Protein AF-A0A673HDG3-F1 (afdb_monomer_lite)

Secondary structure (DSSP, 8-state):
-----PPP---------THHHHHHHHHHHHHHHHHHHHHHHHHHHHHHHHHHHHHHHHHS---HHHHSTT--SEEEEEEEPPPPPPPP--B--BTTBS-PPB-PPPPPPPPPEEEEE-SS---GGGS-SEEEPPPPPPPBTTTBPPPPPPPEEEEE-TTEEEEETTEEEEEE-STT-EEEEEPPPPPPPPGGGG--SS-SS----PPPPPPPEEEEEEEE-----------------------------------

Radius of gyration: 42.72 Å; chains: 1; bounding box: 86×118×114 Å

Organism: NCBI:txid307959

pLDDT: mean 74.41, std 24.23, range [26.83, 97.81]

InterPro domains:
  IPR006169 GTP1/OBG domain [PF01018] (72-221)
  IPR006169 GTP1/OBG domain [PS51883] (69-223)
  IPR036726 GTP1/OBG domain superfamily [G3DSA:2.70.210.12] (70-222)
  IPR036726 GTP1/OBG domain superfamily [SSF82051] (71-221)
  IPR045086 OBG-type GTPase [PTHR11702] (62-231)

Structure (mmCIF, N/CA/C/O backbone):
data_AF-A0A673HDG3-F1
#
_entry.id   AF-A0A673HDG3-F1
#
loop_
_atom_site.group_PDB
_atom_site.id
_atom_site.type_symbol
_atom_site.label_atom_id
_atom_site.label_alt_id
_atom_site.label_comp_id
_atom_site.label_asym_id
_atom_site.label_entity_id
_atom_site.label_seq_id
_atom_site.pdbx_PDB_ins_code
_atom_site.Cartn_x
_atom_site.Cartn_y
_atom_site.Cartn_z
_atom_site.occupancy
_atom_site.B_iso_or_equiv
_atom_site.auth_seq_id
_atom_site.auth_comp_id
_atom_site.auth_asym_id
_atom_site.auth_atom_id
_atom_site.pdbx_PDB_model_num
ATOM 1 N N . LEU A 1 1 ? -11.858 -96.023 82.567 1.00 34.84 1 LEU A N 1
ATOM 2 C CA . LEU A 1 1 ? -10.937 -97.164 82.373 1.00 34.84 1 LEU A CA 1
ATOM 3 C C . LEU A 1 1 ? -11.247 -97.825 81.033 1.00 34.84 1 LEU A C 1
ATOM 5 O O . LEU A 1 1 ? -12.366 -98.271 80.857 1.00 34.84 1 LEU A O 1
ATOM 9 N N . HIS A 1 2 ? -10.253 -97.811 80.136 1.00 32.25 2 HIS A N 1
ATOM 10 C CA . HIS A 1 2 ? -10.031 -98.681 78.963 1.00 32.25 2 HIS A CA 1
ATOM 11 C C . HIS A 1 2 ? -11.101 -98.760 77.849 1.00 32.25 2 HIS A C 1
ATOM 13 O O . HIS A 1 2 ? -12.204 -99.241 78.046 1.00 32.25 2 HIS A O 1
ATOM 19 N N . HIS A 1 3 ? -10.824 -98.179 76.668 1.00 30.83 3 HIS A N 1
ATOM 20 C CA . HIS A 1 3 ? -10.127 -98.786 75.504 1.00 30.83 3 HIS A CA 1
ATOM 21 C C . HIS A 1 3 ? -10.958 -99.887 74.825 1.00 30.83 3 HIS A C 1
ATOM 23 O O . HIS A 1 3 ? -11.138 -100.964 75.371 1.00 30.83 3 HIS A O 1
ATOM 29 N N . SER A 1 4 ? -11.440 -99.715 73.593 1.00 36.31 4 SER A N 1
ATOM 30 C CA . SER A 1 4 ? -10.725 -99.983 72.321 1.00 36.31 4 SER A CA 1
ATOM 31 C C . SER A 1 4 ? -11.833 -100.240 71.261 1.00 36.31 4 SER A C 1
ATOM 33 O O . SER A 1 4 ? -12.958 -100.527 71.637 1.00 36.31 4 SER A O 1
ATOM 35 N N . ARG A 1 5 ? -11.697 -100.152 69.935 1.00 35.78 5 ARG A N 1
ATOM 36 C CA . ARG A 1 5 ? -10.581 -100.454 69.041 1.00 35.78 5 ARG A CA 1
ATOM 37 C C . ARG A 1 5 ? -10.953 -99.929 67.645 1.00 35.78 5 ARG A C 1
ATOM 39 O O . ARG A 1 5 ? -12.028 -100.224 67.131 1.00 35.78 5 ARG A O 1
ATOM 46 N N . TRP A 1 6 ? -10.051 -99.176 67.032 1.00 32.53 6 TRP A N 1
ATOM 47 C CA . TRP A 1 6 ? -10.136 -98.738 65.640 1.00 32.53 6 TRP A CA 1
ATOM 48 C C . TRP A 1 6 ? -9.822 -99.905 64.687 1.00 32.53 6 TRP A C 1
ATOM 50 O O . TRP A 1 6 ? -8.880 -100.659 64.935 1.00 32.53 6 TRP A O 1
ATOM 60 N N . ARG A 1 7 ? -10.562 -100.029 63.575 1.00 36.06 7 ARG A N 1
ATOM 61 C CA . ARG A 1 7 ? -10.136 -100.791 62.386 1.00 36.06 7 ARG A CA 1
ATOM 62 C C . ARG A 1 7 ? -9.638 -99.801 61.332 1.00 36.06 7 ARG A C 1
ATOM 64 O O . ARG A 1 7 ? -10.368 -98.897 60.943 1.00 36.06 7 ARG A O 1
ATOM 71 N N . TYR A 1 8 ? -8.400 -99.984 60.883 1.00 36.06 8 TYR A N 1
ATOM 72 C CA . TYR A 1 8 ? -7.818 -99.263 59.751 1.00 36.06 8 TYR A CA 1
ATOM 73 C C . TYR A 1 8 ? -8.244 -99.910 58.424 1.00 36.06 8 TYR A C 1
ATOM 75 O O . TYR A 1 8 ? -8.191 -101.131 58.287 1.00 36.06 8 TYR A O 1
ATOM 83 N N . ALA A 1 9 ? -8.602 -99.084 57.438 1.00 39.69 9 ALA A N 1
ATOM 84 C CA . ALA A 1 9 ? -8.650 -99.429 56.015 1.00 39.69 9 ALA A CA 1
ATOM 85 C C . ALA A 1 9 ? -7.486 -98.716 55.287 1.00 39.69 9 ALA A C 1
ATOM 87 O O . ALA A 1 9 ? -7.100 -97.621 55.707 1.00 39.69 9 ALA A O 1
ATOM 88 N N . PRO A 1 10 ? -6.894 -99.295 54.226 1.00 42.56 10 PRO A N 1
ATOM 89 C CA . PRO A 1 10 ? -5.663 -98.772 53.639 1.00 42.56 10 PRO A CA 1
ATOM 90 C C . PRO A 1 10 ? -5.905 -97.544 52.745 1.00 42.56 10 PRO A C 1
ATOM 92 O O . PRO A 1 10 ? -6.778 -97.540 51.875 1.00 42.56 10 PRO A O 1
ATOM 95 N N . LEU A 1 11 ? -5.065 -96.517 52.914 1.00 38.38 11 LEU A N 1
ATOM 96 C CA . LEU A 1 11 ? -4.950 -95.382 51.998 1.00 38.38 11 LEU A CA 1
ATOM 97 C C . LEU A 1 11 ? -4.353 -95.831 50.652 1.00 38.38 11 LEU A C 1
ATOM 99 O O . LEU A 1 11 ? -3.205 -96.272 50.586 1.00 38.38 11 LEU A O 1
ATOM 103 N N . LYS A 1 12 ? -5.085 -95.619 49.552 1.00 42.31 12 LYS A N 1
ATOM 104 C CA . LYS A 1 12 ? -4.506 -95.601 48.199 1.00 42.31 12 LYS A CA 1
ATOM 105 C C . LYS A 1 12 ? -3.764 -94.278 47.981 1.00 42.31 12 LYS A C 1
ATOM 107 O O . LYS A 1 12 ? -4.373 -93.214 47.894 1.00 42.31 12 LYS A O 1
ATOM 112 N N . LEU A 1 13 ? -2.443 -94.359 47.856 1.00 40.22 13 LEU A N 1
ATOM 113 C CA . LEU A 1 13 ? -1.563 -93.255 47.470 1.00 40.22 13 LEU A CA 1
ATOM 114 C C . LEU A 1 13 ? -1.736 -92.940 45.972 1.00 40.22 13 LEU A C 1
ATOM 116 O O . LEU A 1 13 ? -1.177 -93.612 45.106 1.00 40.22 13 LEU A O 1
ATOM 120 N N . VAL A 1 14 ? -2.509 -91.899 45.651 1.00 45.84 14 VAL A N 1
ATOM 121 C CA . VAL A 1 14 ? -2.588 -91.340 44.292 1.00 45.84 14 VAL A CA 1
ATOM 122 C C . VAL A 1 14 ? -1.365 -90.447 44.061 1.00 45.84 14 VAL A C 1
ATOM 124 O O . VAL A 1 14 ? -1.279 -89.331 44.575 1.00 45.84 14 VAL A O 1
ATOM 127 N N . ARG A 1 15 ? -0.397 -90.937 43.278 1.00 43.12 15 ARG A N 1
ATOM 128 C CA . ARG A 1 15 ? 0.752 -90.150 42.805 1.00 43.12 15 ARG A CA 1
ATOM 129 C C . ARG A 1 15 ? 0.263 -89.047 41.858 1.00 43.12 15 ARG A C 1
ATOM 131 O O . ARG A 1 15 ? -0.082 -89.304 40.709 1.00 43.12 15 ARG A O 1
ATOM 138 N N . ASN A 1 16 ? 0.253 -87.802 42.331 1.00 41.91 16 ASN A N 1
ATOM 139 C CA . ASN A 1 16 ? -0.003 -86.630 41.494 1.00 41.91 16 ASN A CA 1
ATOM 140 C C . ASN A 1 16 ? 1.228 -86.322 40.626 1.00 41.91 16 ASN A C 1
ATOM 142 O O . ASN A 1 16 ? 2.283 -85.950 41.135 1.00 41.91 16 ASN A O 1
ATOM 146 N N . SER A 1 17 ? 1.086 -86.451 39.308 1.00 49.03 17 SER A N 1
ATOM 147 C CA . SER A 1 17 ? 2.152 -86.196 38.337 1.00 49.03 17 SER A CA 1
ATOM 148 C C . SER A 1 17 ? 2.462 -84.688 38.165 1.00 49.03 17 SER A C 1
ATOM 150 O O . SER A 1 17 ? 1.553 -83.844 38.151 1.00 49.03 17 SER A O 1
ATOM 152 N N . PRO A 1 18 ? 3.745 -84.303 37.987 1.00 51.69 18 PRO A N 1
ATOM 153 C CA . PRO A 1 18 ? 4.210 -82.906 38.008 1.00 51.69 18 PRO A CA 1
ATOM 154 C C . PRO A 1 18 ? 3.719 -82.034 36.833 1.00 51.69 18 PRO A C 1
ATOM 156 O O . PRO A 1 18 ? 3.789 -80.801 36.896 1.00 51.69 18 PRO A O 1
ATOM 159 N N . LEU A 1 19 ? 3.153 -82.627 35.773 1.00 50.44 19 LEU A N 1
ATOM 160 C CA . LEU A 1 19 ? 2.574 -81.882 34.644 1.00 50.44 19 LEU A CA 1
ATOM 161 C C . LEU A 1 19 ? 1.307 -81.090 35.023 1.00 50.44 19 LEU A C 1
ATOM 163 O O . LEU A 1 19 ? 1.037 -80.033 34.440 1.00 50.44 19 LEU A O 1
ATOM 167 N N . ASN A 1 20 ? 0.534 -81.556 36.009 1.00 49.50 20 ASN A N 1
ATOM 168 C CA . ASN A 1 20 ? -0.769 -80.967 36.339 1.00 49.50 20 ASN A CA 1
ATOM 169 C C . ASN A 1 20 ? -0.639 -79.664 37.163 1.00 49.50 20 ASN A C 1
ATOM 171 O O . ASN A 1 20 ? -1.445 -78.736 37.037 1.00 49.50 20 ASN A O 1
ATOM 175 N N . GLN A 1 21 ? 0.444 -79.525 37.936 1.00 51.75 21 GLN A N 1
ATOM 176 C CA . GLN A 1 21 ? 0.735 -78.307 38.702 1.00 51.75 21 GLN A CA 1
ATOM 177 C C . GLN A 1 21 ? 1.213 -77.145 37.810 1.00 51.75 21 GLN A C 1
ATOM 179 O O . GLN A 1 21 ? 0.802 -75.998 38.017 1.00 51.75 21 GLN A O 1
ATOM 184 N N . LYS A 1 22 ? 2.005 -77.423 36.759 1.00 48.53 22 LYS A N 1
ATOM 185 C CA . LYS A 1 22 ? 2.444 -76.400 35.786 1.00 48.53 22 LYS A CA 1
ATOM 186 C C . LYS A 1 22 ? 1.272 -75.848 34.962 1.00 48.53 22 LYS A C 1
ATOM 188 O O . LYS A 1 22 ? 1.185 -74.632 34.767 1.00 48.53 22 LYS A O 1
ATOM 193 N N . LYS A 1 23 ? 0.321 -76.700 34.547 1.00 50.44 23 LYS A N 1
ATOM 194 C CA . LYS A 1 23 ? -0.898 -76.273 33.827 1.00 50.44 23 LYS A CA 1
ATOM 195 C C . LYS A 1 23 ? -1.819 -75.407 34.701 1.00 50.44 23 LYS A C 1
ATOM 197 O O . LYS A 1 23 ? -2.293 -74.370 34.229 1.00 50.44 23 LYS A O 1
ATOM 202 N N . LYS A 1 24 ? -2.007 -75.750 35.986 1.00 51.72 24 LYS A N 1
ATOM 203 C CA . LYS A 1 24 ? -2.777 -74.923 36.939 1.00 51.72 24 LYS A CA 1
ATOM 204 C C . LYS A 1 24 ? -2.121 -73.559 37.197 1.00 51.72 24 LYS A C 1
ATOM 206 O O . LYS A 1 24 ? -2.821 -72.548 37.141 1.00 51.72 24 LYS A O 1
ATOM 211 N N . LYS A 1 25 ? -0.793 -73.489 37.380 1.00 50.69 25 LYS A N 1
ATOM 212 C CA . LYS A 1 25 ? -0.067 -72.209 37.540 1.00 50.69 25 LYS A CA 1
ATOM 213 C C . LYS A 1 25 ? -0.144 -71.323 36.283 1.00 50.69 25 LYS A C 1
ATOM 215 O O . LYS A 1 25 ? -0.390 -70.126 36.418 1.00 50.69 25 LYS A O 1
ATOM 220 N N . LYS A 1 26 ? -0.034 -71.889 35.068 1.00 52.22 26 LYS A N 1
ATOM 221 C CA . LYS A 1 26 ? -0.218 -71.143 33.799 1.00 52.22 26 LYS A CA 1
ATOM 222 C C . LYS A 1 26 ? -1.644 -70.600 33.634 1.00 52.22 26 LYS A C 1
ATOM 224 O O . LYS A 1 26 ? -1.800 -69.440 33.259 1.00 52.22 26 LYS A O 1
ATOM 229 N N . LYS A 1 27 ? -2.680 -71.389 33.960 1.00 54.84 27 LYS A N 1
ATOM 230 C CA . LYS A 1 27 ? -4.082 -70.919 33.949 1.00 54.84 27 LYS A CA 1
ATOM 231 C C . LYS A 1 27 ? -4.317 -69.801 34.971 1.00 54.84 27 LYS A C 1
ATOM 233 O O . LYS A 1 27 ? -4.964 -68.816 34.631 1.00 54.84 27 LYS A O 1
ATOM 238 N N . LYS A 1 28 ? -3.749 -69.907 36.181 1.00 52.84 28 LYS A N 1
ATOM 239 C CA . LYS A 1 28 ? -3.859 -68.867 37.221 1.00 52.84 28 LYS A CA 1
ATOM 240 C C . LYS A 1 28 ? -3.165 -67.563 36.797 1.00 52.84 28 LYS A C 1
ATOM 242 O O . LYS A 1 28 ? -3.780 -66.512 36.915 1.00 52.84 28 LYS A O 1
ATOM 247 N N . LYS A 1 29 ? -1.962 -67.631 36.201 1.00 54.84 29 LYS A N 1
ATOM 248 C CA . LYS A 1 29 ? -1.254 -66.461 35.632 1.00 54.84 29 LYS A CA 1
ATOM 249 C C . LYS A 1 29 ? -2.014 -65.807 34.469 1.00 54.84 29 LYS A C 1
ATOM 251 O O . LYS A 1 29 ? -2.146 -64.590 34.463 1.00 54.84 29 LYS A O 1
ATOM 256 N N . LYS A 1 30 ? -2.577 -66.586 33.532 1.00 56.91 30 LYS A N 1
ATOM 257 C CA . LYS A 1 30 ? -3.422 -66.044 32.444 1.00 56.91 30 LYS A CA 1
ATOM 258 C C . LYS A 1 30 ? -4.699 -65.376 32.969 1.00 56.91 30 LYS A C 1
ATOM 260 O O . LYS A 1 30 ? -5.089 -64.330 32.462 1.00 56.91 30 LYS A O 1
ATOM 265 N N . LYS A 1 31 ? -5.337 -65.954 33.994 1.00 58.97 31 LYS A N 1
ATOM 266 C CA . LYS A 1 31 ? -6.554 -65.392 34.602 1.00 58.97 31 LYS A CA 1
ATOM 267 C C . LYS A 1 31 ? -6.260 -64.099 35.376 1.00 58.97 31 LYS A C 1
ATOM 269 O O . LYS A 1 31 ? -7.047 -63.167 35.283 1.00 58.97 31 LYS A O 1
ATOM 274 N N . LEU A 1 32 ? -5.114 -64.021 36.062 1.00 59.59 32 LEU A N 1
ATOM 275 C CA . LEU A 1 32 ? -4.651 -62.806 36.744 1.00 59.59 32 LEU A CA 1
ATOM 276 C C . LEU A 1 32 ? -4.267 -61.696 35.747 1.00 59.59 32 LEU A C 1
ATOM 278 O O . LEU A 1 32 ? -4.628 -60.545 35.957 1.00 59.59 32 LEU A O 1
ATOM 282 N N . GLY A 1 33 ? -3.610 -62.053 34.635 1.00 60.44 33 GLY A N 1
ATOM 283 C CA . GLY A 1 33 ? -3.274 -61.122 33.551 1.00 60.44 33 GLY A CA 1
ATOM 284 C C . GLY A 1 33 ? -4.511 -60.511 32.890 1.00 60.44 33 GLY A C 1
ATOM 285 O O . GLY A 1 33 ? -4.598 -59.295 32.783 1.00 60.44 33 GLY A O 1
ATOM 286 N N . MET A 1 34 ? -5.524 -61.326 32.565 1.00 59.56 34 MET A N 1
ATOM 287 C CA . MET A 1 34 ? -6.804 -60.812 32.051 1.00 59.56 34 MET A CA 1
ATOM 288 C C . MET A 1 34 ? -7.542 -59.920 33.059 1.00 59.56 34 MET A C 1
ATOM 290 O O . MET A 1 34 ? -8.265 -59.017 32.647 1.00 59.56 34 MET A O 1
ATOM 294 N N . LEU A 1 35 ? -7.394 -60.162 34.366 1.00 60.94 35 LEU A N 1
ATOM 295 C CA . LEU A 1 35 ? -8.015 -59.331 35.402 1.00 60.94 35 LEU A CA 1
ATOM 296 C C . LEU A 1 35 ? -7.316 -57.965 35.515 1.00 60.94 35 LEU A C 1
ATOM 298 O O . LEU A 1 35 ? -7.987 -56.939 35.574 1.00 60.94 35 LEU A O 1
ATOM 302 N N . LEU A 1 36 ? -5.980 -57.950 35.468 1.00 60.19 36 LEU A N 1
ATOM 303 C CA . LEU A 1 36 ? -5.161 -56.732 35.461 1.00 60.19 36 LEU A CA 1
ATOM 304 C C . LEU A 1 36 ? -5.383 -55.898 34.194 1.00 60.19 36 LEU A C 1
ATOM 306 O O . LEU A 1 36 ? -5.500 -54.679 34.266 1.00 60.19 36 LEU A O 1
ATOM 310 N N . GLU A 1 37 ? -5.520 -56.546 33.039 1.00 60.56 37 GLU A N 1
ATOM 311 C CA . GLU A 1 37 ? -5.768 -55.869 31.765 1.00 60.56 37 GLU A CA 1
ATOM 312 C C . GLU A 1 37 ? -7.191 -55.285 31.686 1.00 60.56 37 GLU A C 1
ATOM 314 O O . GLU A 1 37 ? -7.387 -54.183 31.168 1.00 60.56 37 GLU A O 1
ATOM 319 N N . LYS A 1 38 ? -8.182 -55.965 32.285 1.00 60.78 38 LYS A N 1
ATOM 320 C CA . LYS A 1 38 ? -9.539 -55.424 32.473 1.00 60.78 38 LYS A CA 1
ATOM 321 C C . LYS A 1 38 ? -9.554 -54.226 33.426 1.00 60.78 38 LYS A C 1
ATOM 323 O O . LYS A 1 38 ? -10.180 -53.223 33.095 1.00 60.78 38 LYS A O 1
ATOM 328 N N . HIS A 1 39 ? -8.828 -54.286 34.546 1.00 59.75 39 HIS A N 1
ATOM 329 C CA . HIS A 1 39 ? -8.699 -53.155 35.475 1.00 59.75 39 HIS A CA 1
ATOM 330 C C . HIS A 1 39 ? -7.980 -51.952 34.840 1.00 59.75 39 HIS A C 1
ATOM 332 O O . HIS A 1 39 ? -8.416 -50.819 35.020 1.00 59.75 39 HIS A O 1
ATOM 338 N N . MET A 1 40 ? -6.945 -52.181 34.024 1.00 59.06 40 MET A N 1
ATOM 339 C CA . MET A 1 40 ? -6.234 -51.128 33.281 1.00 59.06 40 MET A CA 1
ATOM 340 C C . MET A 1 40 ? -7.087 -50.492 32.170 1.00 59.06 40 MET A C 1
ATOM 342 O O . MET A 1 40 ? -6.970 -49.292 31.917 1.00 59.06 40 MET A O 1
ATOM 346 N N . LYS A 1 41 ? -7.965 -51.263 31.507 1.00 59.62 41 LYS A N 1
ATOM 347 C CA . LYS A 1 41 ? -8.948 -50.720 30.549 1.00 59.62 41 LYS A CA 1
ATOM 348 C C . LYS A 1 41 ? -10.038 -49.904 31.247 1.00 59.62 41 LYS A C 1
ATOM 350 O O . LYS A 1 41 ? -10.394 -48.842 30.743 1.00 59.62 41 LYS A O 1
ATOM 355 N N . LEU A 1 42 ? -10.508 -50.351 32.415 1.00 59.31 42 LEU A N 1
ATOM 356 C CA . LEU A 1 42 ? -11.427 -49.577 33.252 1.00 59.31 42 LEU A CA 1
ATOM 357 C C . LEU A 1 42 ? -10.781 -48.248 33.671 1.00 59.31 42 LEU A C 1
ATOM 359 O O . LEU A 1 42 ? -11.355 -47.194 33.436 1.00 59.31 42 LEU A O 1
ATOM 363 N N . LEU A 1 43 ? -9.546 -48.265 34.178 1.00 60.06 43 LEU A N 1
ATOM 364 C CA . LEU A 1 43 ? -8.829 -47.045 34.573 1.00 60.06 43 LEU A CA 1
ATOM 365 C C . LEU A 1 43 ? -8.612 -46.062 33.406 1.00 60.06 43 LEU A C 1
ATOM 367 O O . LEU A 1 43 ? -8.688 -44.855 33.620 1.00 60.06 43 LEU A O 1
ATOM 371 N N . ARG A 1 44 ? -8.429 -46.536 32.163 1.00 55.50 44 ARG A N 1
ATOM 372 C CA . ARG A 1 44 ? -8.373 -45.661 30.971 1.00 55.50 44 ARG A CA 1
ATOM 373 C C . ARG A 1 44 ? -9.723 -45.029 30.610 1.00 55.50 44 ARG A C 1
ATOM 375 O O . ARG A 1 44 ? -9.749 -43.864 30.222 1.00 55.50 44 ARG A O 1
ATOM 382 N N . LEU A 1 45 ? -10.830 -45.754 30.771 1.00 56.44 45 LEU A N 1
ATOM 383 C CA . LEU A 1 45 ? -12.187 -45.227 30.558 1.00 56.44 45 LEU A CA 1
ATOM 384 C C . LEU A 1 45 ? -12.587 -44.209 31.640 1.00 56.44 45 LEU A C 1
ATOM 386 O O . LEU A 1 45 ? -13.113 -43.145 31.319 1.00 56.44 45 LEU A O 1
ATOM 390 N N . TYR A 1 46 ? -12.275 -44.491 32.908 1.00 56.19 46 TYR A N 1
ATOM 391 C CA . TYR A 1 46 ? -12.548 -43.576 34.023 1.00 56.19 46 TYR A CA 1
ATOM 392 C C . TYR A 1 46 ? -11.591 -42.368 34.050 1.00 56.19 46 TYR A C 1
ATOM 394 O O . TYR A 1 46 ? -12.009 -41.270 34.416 1.00 56.19 46 TYR A O 1
ATOM 402 N N . GLY A 1 47 ? -10.344 -42.520 33.586 1.00 52.22 47 GLY A N 1
ATOM 403 C CA . GLY A 1 47 ? -9.397 -41.411 33.419 1.00 52.22 47 GLY A CA 1
ATOM 404 C C . GLY A 1 47 ? -9.797 -40.435 32.306 1.00 52.22 47 GLY A C 1
ATOM 405 O O . GLY A 1 47 ? -9.696 -39.223 32.483 1.00 52.22 47 GLY A O 1
ATOM 406 N N . GLY A 1 48 ? -10.336 -40.937 31.188 1.00 51.12 48 GLY A N 1
ATOM 407 C CA . GLY A 1 48 ? -10.817 -40.095 30.085 1.00 51.12 48 GLY A CA 1
ATOM 408 C C . GLY A 1 48 ? -12.014 -39.212 30.460 1.00 51.12 48 GLY A C 1
ATOM 409 O O . GLY A 1 48 ? -12.087 -38.057 30.039 1.00 51.12 48 GLY A O 1
ATOM 410 N N . LEU A 1 49 ? -12.921 -39.713 31.307 1.00 50.53 49 LEU A N 1
ATOM 411 C CA . LEU A 1 49 ? -14.112 -38.966 31.729 1.00 50.53 49 LEU A CA 1
ATOM 412 C C . LEU A 1 49 ? -13.788 -37.798 32.681 1.00 50.53 49 LEU A C 1
ATOM 414 O O . LEU A 1 49 ? -14.474 -36.774 32.659 1.00 50.53 49 LEU A O 1
ATOM 418 N N . LEU A 1 50 ? -12.730 -37.927 33.491 1.00 49.94 50 LEU A N 1
ATOM 419 C CA . LEU A 1 50 ? -12.259 -36.859 34.382 1.00 49.94 50 LEU A CA 1
ATOM 420 C C . LEU A 1 50 ? -11.506 -35.760 33.618 1.00 49.94 50 LEU A C 1
ATOM 422 O O . LEU A 1 50 ? -11.663 -34.579 33.930 1.00 49.94 50 LEU A O 1
ATOM 426 N N . ILE A 1 51 ? -10.779 -36.115 32.555 1.00 51.25 51 ILE A N 1
ATOM 427 C CA . ILE A 1 51 ? -10.050 -35.145 31.723 1.00 51.25 51 ILE A CA 1
ATOM 428 C C . ILE A 1 51 ? -11.015 -34.357 30.816 1.00 51.25 51 ILE A C 1
ATOM 430 O O . ILE A 1 51 ? -10.870 -33.145 30.654 1.00 51.25 51 ILE A O 1
ATOM 434 N N . GLN A 1 52 ? -12.077 -34.986 30.299 1.00 47.88 52 GLN A N 1
ATOM 435 C CA . GLN A 1 52 ? -13.070 -34.285 29.471 1.00 47.88 52 GLN A CA 1
ATOM 436 C C . GLN A 1 52 ? -13.953 -33.301 30.261 1.00 47.88 52 GLN A C 1
ATOM 438 O O . GLN A 1 52 ? -14.345 -32.263 29.721 1.00 47.88 52 GLN A O 1
ATOM 443 N N . ARG A 1 53 ? -14.240 -33.564 31.546 1.00 43.34 53 ARG A N 1
ATOM 444 C CA . ARG A 1 53 ? -14.963 -32.608 32.410 1.00 43.34 53 ARG A CA 1
ATOM 445 C C . ARG A 1 53 ? -14.105 -31.395 32.782 1.00 43.34 53 ARG A C 1
ATOM 447 O O . ARG A 1 53 ? -14.626 -30.282 32.795 1.00 43.34 53 ARG A O 1
ATOM 454 N N . ALA A 1 54 ? -12.798 -31.573 32.981 1.00 45.94 54 ALA A N 1
ATOM 455 C CA . ALA A 1 54 ? -11.874 -30.462 33.227 1.00 45.94 54 ALA A CA 1
ATOM 456 C C . ALA A 1 54 ? -11.716 -29.535 32.002 1.00 45.94 54 ALA A C 1
ATOM 458 O O . ALA A 1 54 ? -11.641 -28.315 32.158 1.00 45.94 54 ALA A O 1
ATOM 459 N N . HIS A 1 55 ? -11.761 -30.083 30.780 1.00 44.75 55 HIS A N 1
ATOM 460 C CA . HIS A 1 55 ? -11.712 -29.287 29.545 1.00 44.75 55 HIS A CA 1
ATOM 461 C C . HIS A 1 55 ? -13.041 -28.582 29.209 1.00 44.75 55 HIS A C 1
ATOM 463 O O . HIS A 1 55 ? -13.027 -27.464 28.695 1.00 44.75 55 HIS A O 1
ATOM 469 N N . LYS A 1 56 ? -14.204 -29.165 29.543 1.00 40.56 56 LYS A N 1
ATOM 470 C CA . LYS A 1 56 ? -15.505 -28.500 29.311 1.00 40.56 56 LYS A CA 1
ATOM 471 C C . LYS A 1 56 ? -15.764 -27.325 30.262 1.00 40.56 56 LYS A C 1
ATOM 473 O O . LYS A 1 56 ? -16.361 -26.337 29.844 1.00 40.56 56 LYS A O 1
ATOM 478 N N . HIS A 1 57 ? -15.264 -27.376 31.499 1.00 41.03 57 HIS A N 1
ATOM 479 C CA . HIS A 1 57 ? -15.400 -26.259 32.446 1.00 41.03 57 HIS A CA 1
ATOM 480 C C . HIS A 1 57 ? -14.353 -25.147 32.270 1.00 41.03 57 HIS A C 1
ATOM 482 O O . HIS A 1 57 ? -14.585 -24.029 32.725 1.00 41.03 57 HIS A O 1
ATOM 488 N N . THR A 1 58 ? -13.233 -25.408 31.590 1.00 41.34 58 THR A N 1
ATOM 489 C CA . THR A 1 58 ? -12.245 -24.370 31.243 1.00 41.34 58 THR A CA 1
ATOM 490 C C . THR A 1 58 ? -12.570 -23.662 29.924 1.00 41.34 58 THR A C 1
ATOM 492 O O . THR A 1 58 ? -12.312 -22.466 29.815 1.00 41.34 58 THR A O 1
ATOM 495 N N . ALA A 1 59 ? -13.226 -24.329 28.966 1.00 44.88 59 ALA A N 1
ATOM 496 C CA . ALA A 1 59 ? -13.658 -23.701 27.712 1.00 44.88 59 ALA A CA 1
ATOM 497 C C . ALA A 1 59 ? -14.893 -22.786 27.865 1.00 44.88 59 ALA A C 1
ATOM 499 O O . ALA A 1 59 ? -14.983 -21.762 27.193 1.00 44.88 59 ALA A O 1
ATOM 500 N N . ALA A 1 60 ? -15.821 -23.105 28.775 1.00 45.25 60 ALA A N 1
ATOM 501 C CA . ALA A 1 60 ? -17.048 -22.321 28.980 1.00 45.25 60 ALA A CA 1
ATOM 502 C C . ALA A 1 60 ? -16.914 -21.195 30.026 1.00 45.25 60 ALA A C 1
ATOM 504 O O . ALA A 1 60 ? -17.864 -20.457 30.269 1.00 45.25 60 ALA A O 1
ATOM 505 N N . ARG A 1 61 ? -15.737 -21.038 30.647 1.00 38.91 61 ARG A N 1
ATOM 506 C CA . ARG A 1 61 ? -15.451 -19.971 31.617 1.00 38.91 61 ARG A CA 1
ATOM 507 C C . ARG A 1 61 ? -14.431 -18.979 31.061 1.00 38.91 61 ARG A C 1
ATOM 509 O O . ARG A 1 61 ? -13.517 -18.551 31.763 1.00 38.91 61 ARG A O 1
ATOM 516 N N . LEU A 1 62 ? -14.613 -18.557 29.808 1.00 49.12 62 LEU A N 1
ATOM 517 C CA . LEU A 1 62 ? -14.195 -17.215 29.401 1.00 49.12 62 LEU A CA 1
ATOM 518 C C . LEU A 1 62 ? -15.065 -16.238 30.200 1.00 49.12 62 LEU A C 1
ATOM 520 O O . LEU A 1 62 ? -16.138 -15.836 29.774 1.00 49.12 62 LEU A O 1
ATOM 524 N N . SER A 1 63 ? -14.639 -15.982 31.439 1.00 50.50 63 SER A N 1
ATOM 525 C CA . SER A 1 63 ? -15.380 -15.212 32.432 1.00 50.50 63 SER A CA 1
ATOM 526 C C . SER A 1 63 ? -15.779 -13.861 31.854 1.00 50.50 63 SER A C 1
ATOM 528 O O . SER A 1 63 ? -14.936 -13.217 31.234 1.00 50.50 63 SER A O 1
ATOM 530 N N . GLU A 1 64 ? -16.978 -13.376 32.153 1.00 55.34 64 GLU A N 1
ATOM 531 C CA . GLU A 1 64 ? -17.430 -12.013 31.830 1.00 55.34 64 GLU A CA 1
ATOM 532 C C . GLU A 1 64 ? -16.399 -10.935 32.230 1.00 55.34 64 GLU A C 1
ATOM 534 O O . GLU A 1 64 ? -16.249 -9.926 31.551 1.00 55.34 64 GLU A O 1
ATOM 539 N N . LYS A 1 65 ? -15.547 -11.197 33.234 1.00 47.12 65 LYS A N 1
ATOM 540 C CA . LYS A 1 65 ? -14.397 -10.348 33.613 1.00 47.12 65 LYS A CA 1
ATOM 541 C C . LYS A 1 65 ? -13.306 -10.193 32.536 1.00 47.12 65 LYS A C 1
ATOM 543 O O . LYS A 1 65 ? -12.515 -9.259 32.613 1.00 47.12 65 LYS A O 1
ATOM 548 N N . LYS A 1 66 ? -13.239 -11.089 31.548 1.00 44.62 66 LYS A N 1
ATOM 549 C CA . LYS A 1 66 ? -12.356 -10.995 30.373 1.00 44.62 66 LYS A CA 1
ATOM 550 C C . LYS A 1 66 ? -12.990 -10.144 29.266 1.00 44.62 66 LYS A C 1
ATOM 552 O O . LYS A 1 66 ? -12.250 -9.530 28.515 1.00 44.62 66 LYS A O 1
ATOM 557 N N . LEU A 1 67 ? -14.325 -10.062 29.215 1.00 51.09 67 LEU A N 1
ATOM 558 C CA . LEU A 1 67 ? -15.067 -9.171 28.312 1.00 51.09 67 LEU A CA 1
ATOM 559 C C . LEU A 1 67 ? -15.080 -7.715 28.807 1.00 51.09 67 LEU A C 1
ATOM 561 O O . LEU A 1 67 ? -15.075 -6.801 27.996 1.00 51.09 67 LEU A O 1
ATOM 565 N N . VAL A 1 68 ? -15.018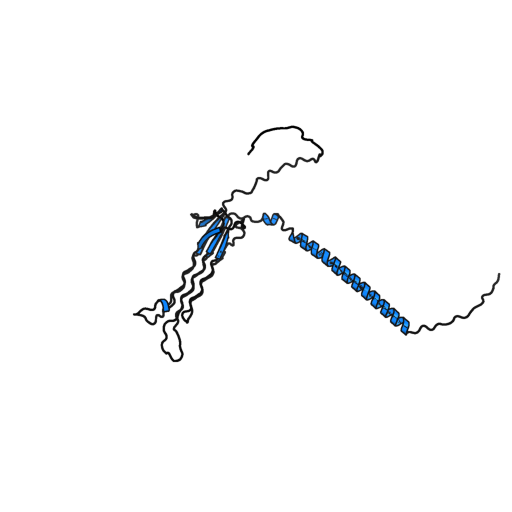 -7.492 30.125 1.00 49.69 68 VAL A N 1
ATOM 566 C CA . VAL A 1 68 ? -14.908 -6.143 30.724 1.00 49.69 68 VAL A CA 1
ATOM 567 C C . VAL A 1 68 ? -13.487 -5.566 30.600 1.00 49.69 68 VAL A C 1
ATOM 569 O O . VAL A 1 68 ? -13.277 -4.360 30.721 1.00 49.69 68 VAL A O 1
ATOM 572 N N . ARG A 1 69 ? -12.476 -6.400 30.323 1.00 49.31 69 ARG A N 1
ATOM 573 C CA . ARG A 1 69 ? -11.101 -5.932 30.121 1.00 49.31 69 ARG A CA 1
ATOM 574 C C . ARG A 1 69 ? -10.896 -5.489 28.676 1.00 49.31 69 ARG A C 1
ATOM 576 O O . ARG A 1 69 ? -10.614 -6.294 27.796 1.00 49.31 69 ARG A O 1
ATOM 583 N N . CYS A 1 70 ? -10.962 -4.170 28.528 1.00 56.41 70 CYS A N 1
ATOM 584 C CA . CYS A 1 70 ? -10.527 -3.366 27.392 1.00 56.41 70 CYS A CA 1
ATOM 585 C C . CYS A 1 70 ? -11.545 -3.255 26.257 1.00 56.41 70 CYS A C 1
ATOM 587 O O . CYS A 1 70 ? -11.241 -3.521 25.095 1.00 56.41 70 CYS A O 1
ATOM 589 N N . PHE A 1 71 ? -12.737 -2.764 26.589 1.00 67.88 71 PHE A N 1
ATOM 590 C CA . PHE A 1 71 ? -13.412 -1.851 25.674 1.00 67.88 71 PHE A CA 1
ATOM 591 C C . PHE A 1 71 ? -12.552 -0.582 25.575 1.00 67.88 71 PHE A C 1
ATOM 593 O O . PHE A 1 71 ? -12.148 -0.025 26.595 1.00 67.88 71 PHE A O 1
ATOM 600 N N . VAL A 1 72 ? -12.158 -0.215 24.358 1.00 78.56 72 VAL A N 1
ATOM 601 C CA . VAL A 1 72 ? -11.273 0.921 24.088 1.00 78.56 72 VAL A CA 1
ATOM 602 C C . VAL A 1 72 ? -11.962 1.768 23.037 1.00 78.56 72 VAL A C 1
ATOM 604 O O . VAL A 1 72 ? -12.173 1.291 21.922 1.00 78.56 72 VAL A O 1
ATOM 607 N N . ASP A 1 73 ? -12.284 3.001 23.416 1.00 83.25 73 ASP A N 1
ATOM 608 C CA . ASP A 1 73 ? -12.994 3.960 22.564 1.00 83.25 73 ASP A CA 1
ATOM 609 C C . ASP A 1 73 ? -12.062 4.871 21.783 1.00 83.25 73 ASP A C 1
ATOM 611 O O . ASP A 1 73 ? -12.443 5.388 20.741 1.00 83.25 73 ASP A O 1
ATOM 615 N N . HIS A 1 74 ? -10.827 5.043 22.256 1.00 88.44 74 HIS A N 1
ATOM 616 C CA . HIS A 1 74 ? -9.814 5.850 21.590 1.00 88.44 74 HIS A CA 1
ATOM 617 C C . HIS A 1 74 ? -8.538 5.036 21.373 1.00 88.44 74 HIS A C 1
ATOM 619 O O . HIS A 1 74 ? -7.975 4.453 22.307 1.00 88.44 74 HIS A O 1
ATOM 625 N N . ARG A 1 75 ? -8.030 5.035 20.139 1.00 91.75 75 ARG A N 1
ATOM 626 C CA . ARG A 1 75 ? -6.798 4.335 19.769 1.00 91.75 75 ARG A CA 1
ATOM 627 C C . ARG A 1 75 ? -5.977 5.171 18.799 1.00 91.75 75 ARG A C 1
ATOM 629 O O . ARG A 1 75 ? -6.439 5.521 17.721 1.00 91.75 75 ARG A O 1
ATOM 636 N N . ARG A 1 76 ? -4.718 5.429 19.149 1.00 94.00 76 ARG A N 1
ATOM 637 C CA . ARG A 1 76 ? -3.742 6.020 18.228 1.00 94.00 76 ARG A CA 1
ATOM 638 C C . ARG A 1 76 ? -3.066 4.913 17.425 1.00 94.00 76 ARG A C 1
ATOM 640 O O . ARG A 1 76 ? -2.543 3.962 18.009 1.00 94.00 76 ARG A O 1
ATOM 647 N N . VAL A 1 77 ? -3.070 5.054 16.107 1.00 95.44 77 VAL A N 1
ATOM 648 C CA . VAL A 1 77 ? -2.579 4.063 15.153 1.00 95.44 77 VAL A CA 1
ATOM 649 C C . VAL A 1 77 ? -1.567 4.725 14.226 1.00 95.44 77 VAL A C 1
ATOM 651 O O . VAL A 1 77 ? -1.843 5.750 13.609 1.00 95.44 77 VAL A O 1
ATOM 654 N N . LYS A 1 78 ? -0.376 4.137 14.132 1.00 96.38 78 LYS A N 1
ATOM 655 C CA . LYS A 1 78 ? 0.628 4.508 13.136 1.00 96.38 78 LYS A CA 1
ATOM 656 C C . LYS A 1 78 ? 0.416 3.645 11.900 1.00 96.38 78 LYS A C 1
ATOM 658 O O . LYS A 1 78 ? 0.469 2.418 11.997 1.00 96.38 78 LYS A O 1
ATOM 663 N N . VAL A 1 79 ? 0.173 4.278 10.765 1.00 96.56 79 VAL A N 1
ATOM 664 C CA . VAL A 1 79 ? -0.005 3.603 9.481 1.00 96.56 79 VAL A CA 1
ATOM 665 C C . VAL A 1 79 ? 1.157 3.971 8.570 1.00 96.56 79 VAL A C 1
ATOM 667 O O . VAL A 1 79 ? 1.502 5.142 8.441 1.00 96.56 79 VAL A O 1
ATOM 670 N N . ALA A 1 80 ? 1.780 2.966 7.967 1.00 97.00 80 ALA A N 1
ATOM 671 C CA . ALA A 1 80 ? 2.811 3.139 6.953 1.00 97.00 80 ALA A CA 1
ATOM 672 C C . ALA A 1 80 ? 2.410 2.311 5.736 1.00 97.00 80 ALA A C 1
ATOM 674 O O . ALA A 1 80 ? 2.406 1.081 5.813 1.00 97.00 80 ALA A O 1
ATOM 675 N N . ALA A 1 81 ? 1.991 2.964 4.654 1.00 97.25 81 ALA A N 1
ATOM 676 C CA . ALA A 1 81 ? 1.614 2.268 3.430 1.00 97.25 81 ALA A CA 1
ATOM 677 C C . ALA A 1 81 ? 2.831 1.604 2.771 1.00 97.25 81 ALA A C 1
ATOM 679 O O . ALA A 1 81 ? 3.978 1.931 3.078 1.00 97.25 81 ALA A O 1
ATOM 680 N N . GLY A 1 82 ? 2.575 0.651 1.876 1.00 97.31 82 GLY A N 1
ATOM 681 C CA . GLY A 1 82 ? 3.647 -0.020 1.149 1.00 97.31 82 GLY A CA 1
ATOM 682 C C . GLY A 1 82 ? 4.405 0.946 0.245 1.00 97.31 82 GLY A C 1
ATOM 683 O O . GLY A 1 82 ? 3.804 1.826 -0.374 1.00 97.31 82 GLY A O 1
ATOM 684 N N . SER A 1 83 ? 5.714 0.761 0.138 1.00 97.56 83 SER A N 1
ATOM 685 C CA . SER A 1 83 ? 6.535 1.457 -0.853 1.00 97.56 83 SER A CA 1
ATOM 686 C C . SER A 1 83 ? 6.323 0.846 -2.237 1.00 97.56 83 SER A C 1
ATOM 688 O O . SER A 1 83 ? 6.022 -0.343 -2.362 1.00 97.56 83 SER A O 1
ATOM 690 N N . GLY A 1 84 ? 6.456 1.657 -3.282 1.00 97.62 84 GLY A N 1
ATOM 691 C CA . GLY A 1 84 ? 6.492 1.163 -4.652 1.00 97.62 84 GLY A CA 1
ATOM 692 C C . GLY A 1 84 ? 7.765 0.358 -4.902 1.00 97.62 84 GLY A C 1
ATOM 693 O O . GLY A 1 84 ? 8.808 0.633 -4.313 1.00 97.62 84 GLY A O 1
ATOM 694 N N . GLY A 1 85 ? 7.681 -0.641 -5.774 1.00 97.56 85 GLY A N 1
ATOM 695 C CA . GLY A 1 85 ? 8.849 -1.401 -6.204 1.00 97.56 85 GLY A CA 1
ATOM 696 C C . GLY A 1 85 ? 9.743 -0.575 -7.124 1.00 97.56 85 GLY A C 1
ATOM 697 O O . GLY A 1 85 ? 9.263 0.290 -7.859 1.00 97.56 85 GLY A O 1
ATOM 698 N N . ASP A 1 86 ? 11.039 -0.864 -7.125 1.00 97.56 86 ASP A N 1
ATOM 699 C CA . ASP A 1 86 ? 12.000 -0.172 -7.985 1.00 97.56 86 ASP A CA 1
ATOM 700 C C . ASP A 1 86 ? 11.869 -0.590 -9.454 1.00 97.56 86 ASP A C 1
ATOM 702 O O . ASP A 1 86 ? 11.559 -1.742 -9.774 1.00 97.56 86 ASP A O 1
ATOM 706 N N . GLY A 1 87 ? 12.131 0.347 -10.367 1.00 96.88 87 GLY A N 1
ATOM 707 C CA . GLY A 1 87 ? 12.306 0.031 -11.780 1.00 96.88 87 GLY A CA 1
ATOM 708 C C . GLY A 1 87 ? 13.636 -0.681 -12.025 1.00 96.88 87 GLY A C 1
ATOM 709 O O . GLY A 1 87 ? 14.665 -0.301 -11.469 1.00 96.88 87 GLY A O 1
ATOM 710 N N . ALA A 1 88 ? 13.641 -1.695 -12.890 1.00 96.81 88 ALA A N 1
ATOM 711 C CA . ALA A 1 88 ? 14.875 -2.364 -13.285 1.00 96.81 88 ALA A CA 1
ATOM 712 C C . ALA A 1 88 ? 15.559 -1.640 -14.450 1.00 96.81 88 ALA A C 1
ATOM 714 O O . ALA A 1 88 ? 14.907 -1.181 -15.392 1.00 96.81 88 ALA A O 1
ATOM 715 N N . SER A 1 89 ? 16.890 -1.600 -14.416 1.00 95.81 89 SER A N 1
ATOM 716 C CA . SER A 1 89 ? 17.719 -1.254 -15.570 1.00 95.81 89 SER A CA 1
ATOM 717 C C . SER A 1 89 ? 18.420 -2.517 -16.054 1.00 95.81 89 SER A C 1
ATOM 719 O O . SER A 1 89 ? 19.339 -3.016 -15.405 1.00 95.81 89 SER A O 1
ATOM 721 N N . SER A 1 90 ? 17.940 -3.084 -17.158 1.00 94.31 90 SER A N 1
ATOM 722 C CA . SER A 1 90 ? 18.533 -4.274 -17.766 1.00 94.31 90 SER A CA 1
ATOM 723 C C . SER A 1 90 ? 18.469 -4.206 -19.287 1.00 94.31 90 SER A C 1
ATOM 725 O O . SER A 1 90 ? 17.698 -3.428 -19.856 1.00 94.31 90 SER A O 1
ATOM 727 N N . PHE A 1 91 ? 19.303 -4.999 -19.949 1.00 94.38 91 PHE A N 1
ATOM 728 C CA . PHE A 1 91 ? 19.308 -5.131 -21.401 1.00 94.38 91 PHE A CA 1
ATOM 729 C C . PHE A 1 91 ? 19.063 -6.577 -21.787 1.00 94.38 91 PHE A C 1
ATOM 731 O O . PHE A 1 91 ? 19.569 -7.502 -21.146 1.00 94.38 91 PHE A O 1
ATOM 738 N N . HIS A 1 92 ? 18.312 -6.754 -22.871 1.00 93.25 92 HIS A N 1
ATOM 739 C CA . HIS A 1 92 ? 18.029 -8.075 -23.406 1.00 93.25 92 HIS A CA 1
ATOM 740 C C . HIS A 1 92 ? 19.324 -8.720 -23.895 1.00 93.25 92 HIS A C 1
ATOM 742 O O . HIS A 1 92 ? 20.078 -8.099 -24.640 1.00 93.25 92 HIS A O 1
ATOM 748 N N . SER A 1 93 ? 19.576 -9.967 -23.516 1.00 90.75 93 SER A N 1
ATOM 749 C CA . SER A 1 93 ? 20.756 -10.705 -23.965 1.00 90.75 93 SER A CA 1
ATOM 750 C C . SER A 1 93 ? 20.320 -11.946 -24.735 1.00 90.75 93 SER A C 1
ATOM 752 O O . SER A 1 93 ? 19.615 -12.802 -24.203 1.00 90.75 93 SER A O 1
ATOM 754 N N . GLU A 1 94 ? 20.730 -12.028 -26.001 1.00 92.25 94 GLU A N 1
ATOM 755 C CA . GLU A 1 94 ? 20.493 -13.172 -26.883 1.00 92.25 94 GLU A CA 1
ATOM 756 C C . GLU A 1 94 ? 21.838 -13.717 -27.375 1.00 92.25 94 GLU A C 1
ATOM 758 O O . GLU A 1 94 ? 22.716 -12.936 -27.756 1.00 92.25 94 GLU A O 1
ATOM 763 N N . PRO A 1 95 ? 22.021 -15.048 -27.428 1.00 91.19 95 PRO A N 1
ATOM 764 C CA . PRO A 1 95 ? 23.208 -15.629 -28.038 1.00 91.19 95 PRO A CA 1
ATOM 765 C C . PRO A 1 95 ? 23.380 -15.130 -29.480 1.00 91.19 95 PRO A C 1
ATOM 767 O O . PRO A 1 95 ? 22.442 -15.197 -30.272 1.00 91.19 95 PRO A O 1
ATOM 770 N N . ARG A 1 96 ? 24.596 -14.682 -29.829 1.00 86.56 96 ARG A N 1
ATOM 771 C CA . ARG A 1 96 ? 24.966 -14.111 -31.147 1.00 86.56 96 ARG A CA 1
ATOM 772 C C . ARG A 1 96 ? 24.362 -12.736 -31.469 1.00 86.56 96 ARG A C 1
ATOM 774 O O . ARG A 1 96 ? 24.397 -12.320 -32.623 1.00 86.56 96 ARG A O 1
ATOM 781 N N . LYS A 1 97 ? 23.856 -12.014 -30.468 1.00 88.12 97 LYS A N 1
ATOM 782 C CA . LYS A 1 97 ? 23.446 -10.613 -30.595 1.00 88.12 97 LYS A CA 1
ATOM 783 C C . LYS A 1 97 ? 24.233 -9.758 -29.612 1.00 88.12 97 LYS A C 1
ATOM 785 O O . LYS A 1 97 ? 24.036 -9.856 -28.407 1.00 88.12 97 LYS A O 1
ATOM 790 N N . GLU A 1 98 ? 25.123 -8.927 -30.144 1.00 82.50 98 GLU A N 1
ATOM 791 C CA . GLU A 1 98 ? 26.030 -8.101 -29.337 1.00 82.50 98 GLU A CA 1
ATOM 792 C C . GLU A 1 98 ? 25.293 -6.978 -28.591 1.00 82.50 98 GLU A C 1
ATOM 794 O O . GLU A 1 98 ? 25.616 -6.691 -27.442 1.00 82.50 98 GLU A O 1
ATOM 799 N N . TRP A 1 99 ? 24.257 -6.392 -29.206 1.00 85.00 99 TRP A N 1
ATOM 800 C CA . TRP A 1 99 ? 23.501 -5.269 -28.642 1.00 85.00 99 TRP A CA 1
ATOM 801 C C . TRP A 1 99 ? 22.004 -5.578 -28.599 1.00 85.00 99 TRP A C 1
ATOM 803 O O . TRP A 1 99 ? 21.311 -5.599 -29.621 1.00 85.00 99 TRP A O 1
ATOM 813 N N . GLY A 1 100 ? 21.489 -5.830 -27.397 1.00 89.31 100 GLY A N 1
ATOM 814 C CA . GLY A 1 100 ? 20.056 -5.939 -27.149 1.00 89.31 100 GLY A CA 1
ATOM 815 C C . GLY A 1 100 ? 19.439 -4.620 -26.694 1.00 89.31 100 GLY A C 1
ATOM 816 O O . GLY A 1 100 ? 20.104 -3.754 -26.131 1.00 89.31 100 GLY A O 1
ATOM 817 N N . GLY A 1 101 ? 18.139 -4.463 -26.944 1.00 93.50 101 GLY A N 1
ATOM 818 C CA . GLY A 1 101 ? 17.390 -3.305 -26.456 1.00 93.50 101 GLY A CA 1
ATOM 819 C C . GLY A 1 101 ? 17.173 -3.344 -24.932 1.00 93.50 101 GLY A C 1
ATOM 820 O O . GLY A 1 101 ? 17.260 -4.418 -24.333 1.00 93.50 101 GLY A O 1
ATOM 821 N N . PRO A 1 102 ? 16.834 -2.203 -24.309 1.00 95.31 102 PRO A N 1
ATOM 822 C CA . PRO A 1 102 ? 16.627 -2.096 -22.858 1.00 95.31 102 PRO A CA 1
ATOM 823 C C . PRO A 1 102 ? 15.415 -2.914 -22.415 1.00 95.31 102 PRO A C 1
ATOM 825 O O . PRO A 1 102 ? 14.325 -2.603 -22.850 1.00 95.31 102 PRO A O 1
ATOM 828 N N . ASP A 1 103 ? 15.534 -3.935 -21.577 1.00 95.56 103 ASP A N 1
ATOM 829 C CA . ASP A 1 103 ? 14.433 -4.844 -21.214 1.00 95.56 103 ASP A CA 1
ATOM 830 C C . ASP A 1 103 ? 14.028 -4.786 -19.734 1.00 95.56 103 ASP A C 1
ATOM 832 O O . ASP A 1 103 ? 13.396 -5.711 -19.227 1.00 95.56 103 ASP A O 1
ATOM 836 N N . GLY A 1 104 ? 14.374 -3.712 -19.030 1.00 96.38 104 GLY A N 1
ATOM 837 C CA . GLY A 1 104 ? 14.016 -3.533 -17.631 1.00 96.38 104 GLY A CA 1
ATOM 838 C C . GLY A 1 104 ? 12.536 -3.209 -17.449 1.00 96.38 104 GLY A C 1
ATOM 839 O O . GLY A 1 104 ? 12.010 -2.246 -18.017 1.00 96.38 104 GLY A O 1
ATOM 840 N N . GLY A 1 105 ? 11.854 -4.020 -16.641 1.00 96.62 105 GLY A N 1
ATOM 841 C CA . GLY A 1 105 ? 10.472 -3.787 -16.238 1.00 96.62 105 GLY A CA 1
ATOM 842 C C . GLY A 1 105 ? 10.315 -2.667 -15.201 1.00 96.62 105 GLY A C 1
ATOM 843 O O . GLY A 1 105 ? 11.226 -2.350 -14.438 1.00 96.62 105 GLY A O 1
ATOM 844 N N . ASN A 1 106 ? 9.119 -2.085 -15.159 1.00 97.75 106 ASN A N 1
ATOM 845 C CA . ASN A 1 106 ? 8.652 -1.198 -14.088 1.00 97.75 106 ASN A CA 1
ATOM 846 C C . ASN A 1 106 ? 8.399 -1.971 -12.786 1.00 97.75 106 ASN A C 1
ATOM 848 O O . ASN A 1 106 ? 8.002 -3.138 -12.830 1.00 97.75 106 ASN A O 1
ATOM 852 N N . GLY A 1 107 ? 8.562 -1.300 -11.649 1.00 97.69 107 GLY A N 1
ATOM 853 C CA . GLY A 1 107 ? 8.155 -1.817 -10.348 1.00 97.69 107 GLY A CA 1
ATOM 854 C C . GLY A 1 107 ? 6.643 -1.738 -10.129 1.00 97.69 107 GLY A C 1
ATOM 855 O O . GLY A 1 107 ? 5.941 -0.946 -10.764 1.00 97.69 107 GLY A O 1
ATOM 856 N N . GLY A 1 108 ? 6.140 -2.590 -9.240 1.00 97.69 108 GLY A N 1
ATOM 857 C CA . GLY A 1 108 ? 4.737 -2.633 -8.842 1.00 97.69 108 GLY A CA 1
ATOM 858 C C . GLY A 1 108 ? 4.372 -1.523 -7.856 1.00 97.69 108 GLY A C 1
ATOM 859 O O . GLY A 1 108 ? 5.228 -0.981 -7.158 1.00 97.69 108 GLY A O 1
ATOM 860 N N . ALA A 1 109 ? 3.087 -1.191 -7.775 1.00 97.69 109 ALA A N 1
ATOM 861 C CA . ALA A 1 109 ? 2.579 -0.244 -6.786 1.00 97.69 109 ALA A CA 1
ATOM 862 C C . ALA A 1 109 ? 2.599 -0.839 -5.368 1.00 97.69 109 ALA A C 1
ATOM 864 O O . ALA A 1 109 ? 2.335 -2.034 -5.180 1.00 97.69 109 ALA A O 1
ATOM 865 N N . GLY A 1 110 ? 2.881 0.013 -4.382 1.00 97.50 110 GLY A N 1
ATOM 866 C CA . GLY A 1 110 ? 2.782 -0.316 -2.965 1.00 97.50 110 GLY A CA 1
ATOM 867 C C . GLY A 1 110 ? 1.333 -0.483 -2.507 1.00 97.50 110 GLY A C 1
ATOM 868 O O . GLY A 1 110 ? 0.399 0.030 -3.119 1.00 97.50 110 GLY A O 1
ATOM 869 N N . GLY A 1 111 ? 1.132 -1.241 -1.431 1.00 97.62 111 GLY A N 1
ATOM 870 C CA . GLY A 1 111 ? -0.196 -1.583 -0.937 1.00 97.62 111 GLY A CA 1
ATOM 871 C C . GLY A 1 111 ? -0.785 -0.473 -0.075 1.00 97.62 111 GLY A C 1
ATOM 872 O O . GLY A 1 111 ? -0.179 -0.074 0.924 1.00 97.62 111 GLY A O 1
ATOM 873 N N . ASP A 1 112 ? -1.995 -0.042 -0.422 1.00 97.81 112 ASP A N 1
ATOM 874 C CA . ASP A 1 112 ? -2.759 0.940 0.348 1.00 97.81 112 ASP A CA 1
ATOM 875 C C . ASP A 1 112 ? -3.184 0.398 1.718 1.00 97.81 112 ASP A C 1
ATOM 877 O O . ASP A 1 112 ? -3.399 -0.807 1.901 1.00 97.81 112 ASP A O 1
ATOM 881 N N . ILE A 1 113 ? -3.378 1.303 2.678 1.00 97.19 113 ILE A N 1
ATOM 882 C CA . ILE A 1 113 ? -4.007 0.990 3.964 1.00 97.19 113 ILE A CA 1
ATOM 883 C C . ILE A 1 113 ? -5.423 1.551 3.967 1.00 97.19 113 ILE A C 1
ATOM 885 O O . ILE A 1 113 ? -5.636 2.765 3.926 1.00 97.19 113 ILE A O 1
ATOM 889 N N . ILE A 1 114 ? -6.392 0.646 4.058 1.00 97.00 114 ILE A N 1
ATOM 890 C CA . ILE A 1 114 ? -7.813 0.954 3.944 1.00 97.00 114 ILE A CA 1
ATOM 891 C C . ILE A 1 114 ? -8.506 0.566 5.244 1.00 97.00 114 ILE A C 1
ATOM 893 O O . ILE A 1 114 ? -8.463 -0.586 5.673 1.00 97.00 114 ILE A O 1
ATOM 897 N N . ILE A 1 115 ? -9.191 1.516 5.867 1.00 96.12 115 ILE A N 1
ATOM 898 C CA . ILE A 1 115 ? -10.118 1.226 6.953 1.00 96.12 115 ILE A CA 1
ATOM 899 C C . ILE A 1 115 ? -11.428 0.728 6.349 1.00 96.12 115 ILE A C 1
ATOM 901 O O . ILE A 1 115 ? -11.986 1.354 5.449 1.00 96.12 115 ILE A O 1
ATOM 905 N N . LYS A 1 116 ? -11.921 -0.397 6.863 1.00 96.00 116 LYS A N 1
ATOM 906 C CA . LYS A 1 116 ? -13.204 -0.990 6.502 1.00 96.00 116 LYS A CA 1
ATOM 907 C C . LYS A 1 116 ? -14.101 -1.052 7.725 1.00 96.00 116 LYS A C 1
ATOM 909 O O . LYS A 1 116 ? -13.721 -1.615 8.750 1.00 96.00 116 LYS A O 1
ATOM 914 N N . VAL A 1 117 ? -15.313 -0.532 7.594 1.00 95.06 117 VAL A N 1
ATOM 915 C CA . VAL A 1 117 ? -16.312 -0.621 8.658 1.00 95.06 117 VAL A CA 1
ATOM 916 C C . VAL A 1 117 ? -16.941 -2.005 8.682 1.00 95.06 117 VAL A C 1
ATOM 918 O O . VAL A 1 117 ? -17.527 -2.452 7.693 1.00 95.06 117 VAL A O 1
ATOM 921 N N . ASP A 1 118 ? -16.881 -2.658 9.836 1.00 93.19 118 ASP A N 1
ATOM 922 C CA . ASP A 1 118 ? -17.489 -3.956 10.087 1.00 93.19 118 ASP A CA 1
ATOM 923 C C . ASP A 1 118 ? -18.433 -3.883 11.298 1.00 93.19 118 ASP A C 1
ATOM 925 O O . ASP A 1 118 ? -18.091 -3.339 12.344 1.00 93.19 118 ASP A O 1
ATOM 929 N N . GLN A 1 119 ? -19.638 -4.437 11.155 1.00 88.56 119 GLN A N 1
ATOM 930 C CA . GLN A 1 119 ? -20.631 -4.528 12.232 1.00 88.56 119 GLN A CA 1
ATOM 931 C C . GLN A 1 119 ? -20.267 -5.598 13.268 1.00 88.56 119 GLN A C 1
ATOM 933 O O . GLN A 1 119 ? -20.745 -5.550 14.402 1.00 88.56 119 GLN A O 1
ATOM 938 N N . GLN A 1 120 ? -19.440 -6.578 12.894 1.00 88.44 120 GLN A N 1
ATOM 939 C CA . GLN A 1 120 ? -19.016 -7.638 13.808 1.00 88.44 120 GLN A CA 1
ATOM 940 C C . GLN A 1 120 ? -18.023 -7.126 14.859 1.00 88.44 120 GLN A C 1
ATOM 942 O O . GLN A 1 120 ? -17.949 -7.665 15.967 1.00 88.44 120 GLN A O 1
ATOM 947 N N . VAL A 1 121 ? -17.277 -6.069 14.530 1.00 88.19 121 VAL A N 1
ATOM 948 C CA . VAL A 1 121 ? -16.328 -5.429 15.439 1.00 88.19 121 VAL A CA 1
ATOM 949 C C . VAL A 1 121 ? -17.087 -4.435 16.311 1.00 88.19 121 VAL A C 1
ATOM 951 O O . VAL A 1 121 ? -17.760 -3.546 15.806 1.00 88.19 121 VAL A O 1
ATOM 954 N N . LYS A 1 122 ? -16.979 -4.588 17.635 1.00 84.44 122 LYS A N 1
ATOM 955 C CA . LYS A 1 122 ? -17.668 -3.727 18.615 1.00 84.44 122 LYS A CA 1
ATOM 956 C C . LYS A 1 122 ? -16.740 -2.757 19.346 1.00 84.44 122 LYS A C 1
ATOM 958 O O . LYS A 1 122 ? -17.223 -1.821 19.963 1.00 84.44 122 LYS A O 1
ATOM 963 N N . SER A 1 123 ? -15.429 -2.984 19.310 1.00 85.38 123 SER A N 1
ATOM 964 C CA . SER A 1 123 ? -14.433 -2.216 20.066 1.00 85.38 123 SER A CA 1
ATOM 965 C C . SER A 1 123 ? -13.153 -2.010 19.258 1.00 85.38 123 SER A C 1
ATOM 967 O O . SER A 1 123 ? -12.784 -2.867 18.457 1.00 85.38 123 SER A O 1
ATOM 969 N N . LEU A 1 124 ? -12.419 -0.922 19.527 1.00 87.44 124 LEU A N 1
ATOM 970 C CA . LEU A 1 124 ? -11.114 -0.650 18.897 1.00 87.44 124 LEU A CA 1
ATOM 971 C C . LEU A 1 124 ? -9.950 -1.419 19.549 1.00 87.44 124 LEU A C 1
ATOM 973 O O . LEU A 1 124 ? -8.787 -1.212 19.213 1.00 87.44 124 LEU A O 1
ATOM 977 N N . SER A 1 125 ? -10.232 -2.324 20.487 1.00 87.00 125 SER A N 1
ATOM 978 C CA . SER A 1 125 ? -9.207 -3.127 21.166 1.00 87.00 125 SER A CA 1
ATOM 979 C C . SER A 1 125 ? -8.554 -4.185 20.276 1.00 87.00 125 SER A C 1
ATOM 981 O O . SER A 1 125 ? -7.421 -4.583 20.539 1.00 87.00 125 SER A O 1
ATOM 983 N N . SER A 1 126 ? -9.241 -4.608 19.215 1.00 85.81 126 SER A N 1
ATOM 984 C CA . SER A 1 126 ? -8.717 -5.504 18.178 1.00 85.81 126 SER A CA 1
ATOM 985 C C . SER A 1 126 ? -7.716 -4.813 17.244 1.00 85.81 126 SER A C 1
ATOM 987 O O . SER A 1 126 ? -6.936 -5.487 16.573 1.00 85.81 126 SER A O 1
ATOM 989 N N . VAL A 1 127 ? -7.705 -3.476 17.219 1.00 90.94 127 VAL A N 1
ATOM 990 C CA . VAL A 1 127 ? -6.873 -2.680 16.318 1.00 90.94 127 VAL A CA 1
ATOM 991 C C . VAL A 1 127 ? -5.445 -2.582 16.873 1.00 90.94 127 VAL A C 1
ATOM 993 O O . VAL A 1 127 ? -5.202 -2.083 17.984 1.00 90.94 127 VAL A O 1
ATOM 996 N N . SER A 1 128 ? -4.468 -3.049 16.089 1.00 92.19 128 SER A N 1
ATOM 997 C CA . SER A 1 128 ? -3.051 -2.901 16.426 1.00 92.19 128 SER A CA 1
ATOM 998 C C . SER A 1 128 ? -2.630 -1.426 16.415 1.00 92.19 128 SER A C 1
ATOM 1000 O O . SER A 1 128 ? -3.247 -0.569 15.788 1.00 92.19 128 SER A O 1
ATOM 1002 N N . THR A 1 129 ? -1.570 -1.098 17.151 1.00 93.44 129 THR A N 1
ATOM 1003 C CA . THR A 1 129 ? -1.025 0.270 17.199 1.00 93.44 129 THR A CA 1
ATOM 1004 C C . THR A 1 129 ? -0.222 0.640 15.957 1.00 93.44 129 THR A C 1
ATOM 1006 O O . THR A 1 129 ? 0.005 1.823 15.718 1.00 93.44 129 THR A O 1
ATOM 1009 N N . VAL A 1 130 ? 0.244 -0.352 15.196 1.00 95.44 130 VAL A N 1
ATOM 1010 C CA . VAL A 1 130 ? 1.079 -0.169 14.009 1.00 95.44 130 VAL A CA 1
ATOM 1011 C C . VAL A 1 130 ? 0.562 -1.077 12.902 1.00 95.44 130 VAL A C 1
ATOM 1013 O O . VAL A 1 130 ? 0.398 -2.281 13.120 1.00 95.44 130 VAL A O 1
ATOM 1016 N N . TYR A 1 131 ? 0.355 -0.500 11.721 1.00 95.88 131 TYR A N 1
ATOM 1017 C CA . TYR A 1 131 ? 0.081 -1.225 10.485 1.00 95.88 131 TYR A CA 1
ATOM 1018 C C . TYR A 1 131 ? 1.117 -0.855 9.435 1.00 95.88 131 TYR A C 1
ATOM 1020 O O . TYR A 1 131 ? 1.439 0.319 9.255 1.00 95.88 131 TYR A O 1
ATOM 1028 N N . ARG A 1 132 ? 1.620 -1.877 8.744 1.00 95.62 132 ARG A N 1
ATOM 1029 C CA . ARG A 1 132 ? 2.509 -1.730 7.596 1.00 95.62 132 ARG A CA 1
ATOM 1030 C C . ARG A 1 132 ? 1.839 -2.352 6.381 1.00 95.62 132 ARG A C 1
ATOM 1032 O O . ARG A 1 132 ? 1.387 -3.495 6.462 1.00 95.62 132 ARG A O 1
ATOM 1039 N N . GLY A 1 133 ? 1.752 -1.584 5.303 1.00 95.31 133 GLY A N 1
ATOM 1040 C CA . GLY A 1 133 ? 1.341 -2.072 3.997 1.00 95.31 133 GLY A CA 1
ATOM 1041 C C . GLY A 1 133 ? 2.389 -3.022 3.426 1.00 95.31 133 GLY A C 1
ATOM 1042 O O . GLY A 1 133 ? 3.520 -3.093 3.904 1.00 95.31 133 GLY A O 1
ATOM 1043 N N . LYS A 1 134 ? 1.994 -3.788 2.412 1.00 96.75 134 LYS A N 1
ATOM 1044 C CA . LYS A 1 134 ? 2.935 -4.616 1.655 1.00 96.75 134 LYS A CA 1
ATOM 1045 C C . LYS A 1 134 ? 3.593 -3.763 0.584 1.00 96.75 134 LYS A C 1
ATOM 1047 O O . LYS A 1 134 ? 2.894 -3.019 -0.099 1.00 96.75 134 LYS A O 1
ATOM 1052 N N . ASP A 1 135 ? 4.897 -3.901 0.422 1.00 97.25 135 ASP A N 1
ATOM 1053 C CA . ASP A 1 135 ? 5.634 -3.210 -0.632 1.00 97.25 135 ASP A CA 1
ATOM 1054 C C . ASP A 1 135 ? 5.361 -3.844 -2.003 1.00 97.25 135 ASP A C 1
ATOM 1056 O O . ASP A 1 135 ? 5.063 -5.040 -2.102 1.00 97.25 135 ASP A O 1
ATOM 1060 N N . GLY A 1 136 ? 5.432 -3.028 -3.053 1.00 97.00 136 GLY A N 1
ATOM 1061 C CA . GLY A 1 136 ? 5.366 -3.487 -4.435 1.00 97.00 136 GLY A CA 1
ATOM 1062 C C . GLY A 1 136 ? 6.616 -4.280 -4.809 1.00 97.00 136 GLY A C 1
ATOM 1063 O O . GLY A 1 136 ? 7.712 -4.015 -4.316 1.00 97.00 136 GLY A O 1
ATOM 1064 N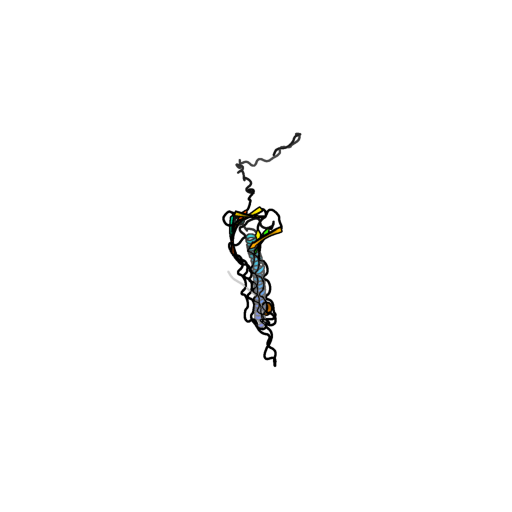 N . GLU A 1 137 ? 6.472 -5.266 -5.691 1.00 97.81 137 GLU A N 1
ATOM 1065 C CA . GLU A 1 137 ? 7.637 -6.010 -6.175 1.00 97.81 137 GLU A CA 1
ATOM 1066 C C . GLU A 1 137 ? 8.446 -5.152 -7.157 1.00 97.81 137 GLU A C 1
ATOM 1068 O O . GLU A 1 137 ? 7.886 -4.379 -7.939 1.00 97.81 137 GLU A O 1
ATOM 1073 N N . ALA A 1 138 ? 9.770 -5.297 -7.141 1.00 97.56 138 ALA A N 1
ATOM 1074 C CA . ALA A 1 138 ? 10.635 -4.632 -8.107 1.00 97.56 138 ALA A CA 1
ATOM 1075 C C . ALA A 1 138 ? 10.413 -5.180 -9.527 1.00 97.56 138 ALA A C 1
ATOM 1077 O O . ALA A 1 138 ? 10.037 -6.340 -9.724 1.00 97.56 138 ALA A O 1
ATOM 1078 N N . GLY A 1 139 ? 10.675 -4.341 -10.526 1.00 96.62 139 GLY A N 1
ATOM 1079 C CA . GLY A 1 139 ? 10.766 -4.782 -11.911 1.00 96.62 139 GLY A CA 1
ATOM 1080 C C . GLY A 1 139 ? 11.926 -5.758 -12.102 1.00 96.62 139 GLY A C 1
ATOM 1081 O O . GLY A 1 139 ? 12.868 -5.807 -11.311 1.00 96.62 139 GLY A O 1
ATOM 1082 N N . SER A 1 140 ? 11.883 -6.546 -13.172 1.00 95.75 140 SER A N 1
ATOM 1083 C CA . SER A 1 140 ? 12.994 -7.428 -13.535 1.00 95.75 140 SER A CA 1
ATOM 1084 C C . SER A 1 140 ? 13.266 -7.411 -15.037 1.00 95.75 140 SER A C 1
ATOM 1086 O O . SER A 1 140 ? 12.557 -6.757 -15.808 1.00 95.75 140 SER A O 1
ATOM 1088 N N . SER A 1 141 ? 14.327 -8.107 -15.444 1.00 94.56 141 SER A N 1
ATOM 1089 C CA . SER A 1 141 ? 14.697 -8.273 -16.849 1.00 94.56 141 SER A CA 1
ATOM 1090 C C . SER A 1 141 ? 13.630 -9.018 -17.649 1.00 94.56 141 SER A C 1
ATOM 1092 O O . SER A 1 141 ? 12.732 -9.652 -17.082 1.00 94.56 141 SER A O 1
ATOM 1094 N N . GLN A 1 142 ? 13.759 -8.981 -18.975 1.00 93.69 142 GLN A N 1
ATOM 1095 C CA . GLN A 1 142 ? 12.833 -9.573 -19.943 1.00 93.69 142 GLN A CA 1
ATOM 1096 C C . GLN A 1 142 ? 11.462 -8.879 -19.979 1.00 93.69 142 GLN A C 1
ATOM 1098 O O . GLN A 1 142 ? 10.430 -9.517 -20.175 1.00 93.69 142 GLN A O 1
ATOM 1103 N N . ASN A 1 143 ? 11.444 -7.558 -19.789 1.00 93.00 143 ASN A N 1
ATOM 1104 C CA . ASN A 1 143 ? 10.253 -6.705 -19.719 1.00 93.00 143 ASN A CA 1
ATOM 1105 C C . ASN A 1 143 ? 9.229 -7.178 -18.668 1.00 93.00 143 ASN A C 1
ATOM 1107 O O . ASN A 1 143 ? 8.020 -7.027 -18.851 1.00 93.00 143 ASN A O 1
ATOM 1111 N N . ARG A 1 144 ? 9.695 -7.775 -17.565 1.00 95.50 144 ARG A N 1
ATOM 1112 C CA . ARG A 1 144 ? 8.821 -8.300 -16.513 1.00 95.50 144 ARG A CA 1
ATOM 1113 C C . ARG A 1 144 ? 8.514 -7.221 -15.483 1.00 95.50 144 ARG A C 1
ATOM 1115 O O . ARG A 1 144 ? 9.392 -6.796 -14.731 1.00 95.50 144 ARG A O 1
ATOM 1122 N N . PHE A 1 145 ? 7.254 -6.797 -15.451 1.00 97.25 145 PHE A N 1
ATOM 1123 C CA . PHE A 1 145 ? 6.749 -5.838 -14.472 1.00 97.25 145 PHE A CA 1
ATOM 1124 C C . PHE A 1 145 ? 6.613 -6.465 -13.084 1.00 97.25 145 PHE A C 1
ATOM 1126 O O . PHE A 1 145 ? 6.195 -7.618 -12.957 1.00 97.25 145 PHE A O 1
ATOM 1133 N N . GLY A 1 146 ? 6.946 -5.688 -12.057 1.00 96.88 146 GLY A N 1
ATOM 1134 C CA . GLY A 1 146 ? 6.737 -6.066 -10.667 1.00 96.88 146 GLY A CA 1
ATOM 1135 C C . GLY A 1 146 ? 5.249 -6.161 -10.330 1.00 96.88 146 GLY A C 1
ATOM 1136 O O . GLY A 1 146 ? 4.422 -5.396 -10.833 1.00 96.88 146 GLY A O 1
ATOM 1137 N N . ARG A 1 147 ? 4.887 -7.118 -9.476 1.00 97.62 147 ARG A N 1
ATOM 1138 C CA . ARG A 1 147 ? 3.517 -7.288 -8.999 1.00 97.62 147 ARG A CA 1
ATOM 1139 C C . ARG A 1 147 ? 3.103 -6.146 -8.071 1.00 97.62 147 ARG A C 1
ATOM 1141 O O . ARG A 1 147 ? 3.835 -5.759 -7.161 1.00 97.62 147 ARG A O 1
ATOM 1148 N N . ASN A 1 148 ? 1.871 -5.678 -8.254 1.00 97.31 148 ASN A N 1
ATOM 1149 C CA . ASN A 1 148 ? 1.240 -4.750 -7.322 1.00 97.31 148 ASN A CA 1
ATOM 1150 C C . ASN A 1 148 ? 0.942 -5.438 -5.988 1.00 97.31 148 ASN A C 1
ATOM 1152 O O . ASN A 1 148 ? 0.442 -6.569 -5.942 1.00 97.31 148 ASN A O 1
ATOM 1156 N N . ALA A 1 149 ? 1.207 -4.726 -4.904 1.00 97.06 149 ALA A N 1
ATOM 1157 C CA . ALA A 1 149 ? 0.916 -5.195 -3.567 1.00 97.06 149 ALA A CA 1
ATOM 1158 C C . ALA A 1 149 ? -0.591 -5.211 -3.275 1.00 97.06 149 ALA A C 1
ATOM 1160 O O . ALA A 1 149 ? -1.362 -4.372 -3.738 1.00 97.06 149 ALA A O 1
ATOM 1161 N N . SER A 1 150 ? -1.022 -6.179 -2.463 1.00 96.75 150 SER A N 1
ATOM 1162 C CA . SER A 1 150 ? -2.408 -6.239 -1.991 1.00 96.75 150 SER A CA 1
ATOM 1163 C C . SER A 1 150 ? -2.658 -5.177 -0.911 1.00 96.75 150 SER A C 1
ATOM 1165 O O . SER A 1 150 ? -1.826 -5.079 0.000 1.00 96.75 150 SER A O 1
ATOM 1167 N N . PRO A 1 151 ? -3.808 -4.479 -0.920 1.00 96.31 151 PRO A N 1
ATOM 1168 C CA . PRO A 1 151 ? -4.150 -3.524 0.126 1.00 96.31 151 PRO A CA 1
ATOM 1169 C C . PRO A 1 151 ? -4.312 -4.213 1.486 1.00 96.31 151 PRO A C 1
ATOM 1171 O O . PRO A 1 151 ? -4.672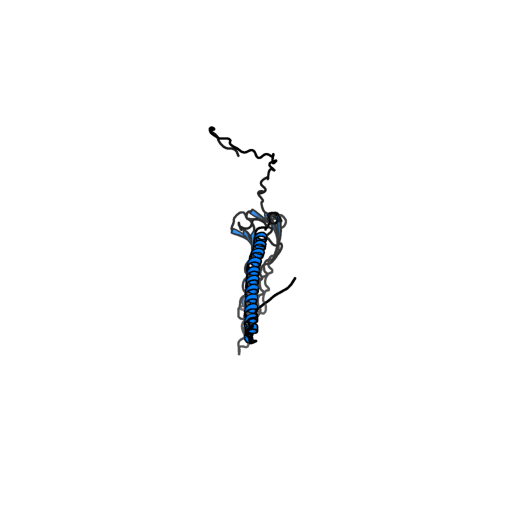 -5.391 1.580 1.00 96.31 151 PRO A O 1
ATOM 1174 N N . THR A 1 152 ? -4.043 -3.466 2.553 1.00 95.94 152 THR A N 1
ATOM 1175 C CA . THR A 1 152 ? -4.195 -3.916 3.939 1.00 95.94 152 THR A CA 1
ATOM 1176 C C . THR A 1 152 ? -5.461 -3.318 4.528 1.00 95.94 152 THR A C 1
ATOM 1178 O O . THR A 1 152 ? -5.599 -2.099 4.605 1.00 95.94 152 THR A O 1
ATOM 1181 N N . TYR A 1 153 ? -6.380 -4.182 4.960 1.00 95.75 153 TYR A N 1
ATOM 1182 C CA . TYR A 1 153 ? -7.649 -3.761 5.543 1.00 95.75 153 TYR A CA 1
ATOM 1183 C C . TYR A 1 153 ? -7.576 -3.701 7.068 1.00 95.75 153 TYR A C 1
ATOM 1185 O O . TYR A 1 153 ? -7.149 -4.658 7.715 1.00 95.75 153 TYR A O 1
ATOM 1193 N N . ILE A 1 154 ? -8.054 -2.598 7.638 1.00 95.06 154 ILE A N 1
ATOM 1194 C CA . ILE A 1 154 ? -8.221 -2.409 9.080 1.00 95.06 154 ILE A CA 1
ATOM 1195 C C . ILE A 1 154 ? -9.718 -2.416 9.376 1.00 95.06 154 ILE A C 1
ATOM 1197 O O . ILE A 1 154 ? -10.429 -1.492 8.987 1.00 95.06 154 ILE A O 1
ATOM 1201 N N . ALA A 1 155 ? -10.201 -3.458 10.050 1.00 94.44 155 ALA A N 1
ATOM 1202 C CA . ALA A 1 155 ? -11.603 -3.553 10.437 1.00 94.44 155 ALA A CA 1
ATOM 1203 C C . ALA A 1 155 ? -11.884 -2.672 11.664 1.00 94.44 155 ALA A C 1
ATOM 1205 O O . ALA A 1 155 ? -11.227 -2.818 12.697 1.00 94.44 155 ALA A O 1
ATOM 1206 N N . VAL A 1 156 ? -12.865 -1.777 11.555 1.00 93.94 156 VAL A N 1
ATOM 1207 C CA . VAL A 1 156 ? -13.292 -0.881 12.641 1.00 93.94 156 VAL A CA 1
ATOM 1208 C C . VAL A 1 156 ? -14.803 -0.976 12.864 1.00 93.94 156 VAL A C 1
ATOM 1210 O O . VAL A 1 156 ? -15.535 -1.269 11.917 1.00 93.94 156 VAL A O 1
ATOM 1213 N N . PRO A 1 157 ? -15.289 -0.735 14.092 1.00 92.69 157 PRO A N 1
ATOM 1214 C CA . PRO A 1 157 ? -16.719 -0.652 14.378 1.00 92.69 157 PRO A CA 1
ATOM 1215 C C . PRO A 1 157 ? -17.406 0.501 13.627 1.00 92.69 157 PRO A C 1
ATOM 1217 O O . PRO A 1 157 ? -16.784 1.496 13.243 1.00 92.69 157 PRO A O 1
ATOM 1220 N N . VAL A 1 158 ? -18.722 0.381 13.462 1.00 91.88 158 VAL A N 1
ATOM 1221 C CA . VAL A 1 158 ? -19.585 1.448 12.929 1.00 91.88 158 VAL A CA 1
ATOM 1222 C C . VAL A 1 158 ? -19.562 2.665 13.863 1.00 91.88 158 VAL A C 1
ATOM 1224 O O . VAL A 1 158 ? -19.595 2.507 15.082 1.00 91.88 158 VAL A O 1
ATOM 1227 N N . GLY A 1 159 ? -19.520 3.874 13.300 1.00 90.56 159 GLY A N 1
ATOM 1228 C CA . GLY A 1 159 ? -19.461 5.127 14.059 1.00 90.56 159 GLY A CA 1
ATOM 1229 C C . GLY A 1 159 ? -18.048 5.511 14.507 1.00 90.56 159 GLY A C 1
ATOM 1230 O O . GLY A 1 159 ? -17.893 6.231 15.494 1.00 90.56 159 GLY A O 1
ATOM 1231 N N . THR A 1 160 ? -17.014 5.017 13.820 1.00 93.06 160 THR A N 1
ATOM 1232 C CA . THR A 1 160 ? -15.620 5.402 14.086 1.00 93.06 160 THR A CA 1
ATOM 1233 C C . THR A 1 160 ? -15.288 6.718 13.382 1.00 93.06 160 THR A C 1
ATOM 1235 O O . THR A 1 160 ? -15.451 6.851 12.172 1.00 93.06 160 THR A O 1
ATOM 1238 N N . LEU A 1 161 ? -14.762 7.678 14.131 1.00 93.75 161 LEU A N 1
ATOM 1239 C CA . LEU A 1 161 ? -14.171 8.912 13.635 1.00 93.75 161 LEU A CA 1
ATOM 1240 C C . LEU A 1 161 ? -12.670 8.710 13.432 1.00 93.75 161 LEU A C 1
ATOM 1242 O O . LEU A 1 161 ? -11.972 8.229 14.327 1.00 93.75 161 LEU A O 1
ATOM 1246 N N . VAL A 1 162 ? -12.172 9.107 12.265 1.00 95.31 162 VAL A N 1
ATOM 1247 C CA . VAL A 1 162 ? -10.742 9.117 11.947 1.00 95.31 162 VAL A CA 1
ATOM 1248 C C . VAL A 1 162 ? -10.249 10.554 12.037 1.00 95.31 162 VAL A C 1
ATOM 1250 O O . VAL A 1 162 ? -10.722 11.425 11.305 1.00 95.31 162 VAL A O 1
ATOM 1253 N N . LYS A 1 163 ? -9.298 10.806 12.934 1.00 94.38 163 LYS A N 1
ATOM 1254 C CA . LYS A 1 163 ? -8.675 12.116 13.138 1.00 94.38 163 LYS A CA 1
ATOM 1255 C C . LYS A 1 163 ? -7.172 12.055 12.898 1.00 94.38 163 LYS A C 1
ATOM 1257 O O . LYS A 1 163 ? -6.534 11.043 13.174 1.00 94.38 163 LYS A O 1
ATOM 1262 N N . GLU A 1 164 ? -6.599 13.155 12.445 1.00 94.31 164 GLU A N 1
ATOM 1263 C CA . GLU A 1 164 ? -5.156 13.362 12.327 1.00 94.31 164 GLU A CA 1
ATOM 1264 C C . GLU A 1 164 ? -4.829 14.726 12.933 1.00 94.31 164 GLU A C 1
ATOM 1266 O O . GLU A 1 164 ? -5.434 15.729 12.568 1.00 94.31 164 GLU A O 1
ATOM 1271 N N . GLU A 1 165 ? -3.949 14.746 13.936 1.00 90.44 165 GLU A N 1
ATOM 1272 C CA . GLU A 1 165 ? -3.524 15.976 14.631 1.00 90.44 165 GLU A CA 1
ATOM 1273 C C . GLU A 1 165 ? -4.684 16.880 15.112 1.00 90.44 165 GLU A C 1
ATOM 1275 O O . GLU A 1 165 ? -4.580 18.101 15.147 1.00 90.44 165 GLU A O 1
ATOM 1280 N N . GLY A 1 166 ? -5.816 16.276 15.496 1.00 85.75 166 GLY A N 1
ATOM 1281 C CA . GLY A 1 166 ? -7.020 16.985 15.949 1.00 85.75 166 GLY A CA 1
ATOM 1282 C C . GLY A 1 166 ? -8.001 17.378 14.837 1.00 85.75 166 GLY A C 1
ATOM 1283 O O . GLY A 1 166 ? -9.154 17.685 15.139 1.00 85.75 166 GLY A O 1
ATOM 1284 N N . SER A 1 167 ? -7.603 17.284 13.566 1.00 92.81 167 SER A N 1
ATOM 1285 C CA . SER A 1 167 ? -8.484 17.487 12.411 1.00 92.81 167 SER A CA 1
ATOM 1286 C C . SER A 1 167 ? -9.245 16.206 12.073 1.00 92.81 167 SER A C 1
ATOM 1288 O O . SER A 1 167 ? -8.666 15.120 12.026 1.00 92.81 167 SER A O 1
ATOM 1290 N N . MET A 1 168 ? -10.554 16.308 11.836 1.00 91.81 168 MET A N 1
ATOM 1291 C CA . MET A 1 168 ? -11.372 15.167 11.414 1.00 91.81 168 MET A CA 1
ATOM 1292 C C . MET A 1 168 ? -11.156 14.898 9.923 1.00 91.81 168 MET A C 1
ATOM 1294 O O . MET A 1 168 ? -11.437 15.759 9.096 1.00 91.81 168 MET A O 1
ATOM 1298 N N . LEU A 1 169 ? -10.680 13.698 9.591 1.00 92.62 169 LEU A N 1
ATOM 1299 C CA . LEU A 1 169 ? -10.464 13.269 8.210 1.00 92.62 169 LEU A CA 1
ATOM 1300 C C . LEU A 1 169 ? -11.701 12.591 7.620 1.00 92.62 169 LEU A C 1
ATOM 1302 O O . LEU A 1 169 ? -12.057 12.838 6.470 1.00 92.62 169 LEU A O 1
ATOM 1306 N N . ALA A 1 170 ? -12.338 11.713 8.397 1.00 93.06 170 ALA A N 1
ATOM 1307 C CA . ALA A 1 170 ? -13.494 10.947 7.949 1.00 93.06 170 ALA A CA 1
ATOM 1308 C C . ALA A 1 170 ? -14.391 10.515 9.113 1.00 93.06 170 ALA A C 1
ATOM 1310 O O . ALA A 1 170 ? -13.913 10.210 10.209 1.00 93.06 170 ALA A O 1
ATOM 1311 N N . ASP A 1 171 ? -15.690 10.434 8.829 1.00 93.00 171 ASP A N 1
ATOM 1312 C CA . ASP A 1 171 ? -16.716 9.853 9.695 1.00 93.00 171 ASP A CA 1
ATOM 1313 C C . ASP A 1 171 ? -17.245 8.568 9.046 1.00 93.00 171 ASP A C 1
ATOM 1315 O O . ASP A 1 171 ? -17.756 8.574 7.920 1.00 93.00 171 ASP A O 1
ATOM 1319 N N . LEU A 1 172 ? -17.060 7.445 9.735 1.00 93.00 172 LEU A N 1
ATOM 1320 C CA . LEU A 1 172 ? -17.380 6.115 9.236 1.00 93.00 172 LEU A CA 1
ATOM 1321 C C . LEU A 1 172 ? -18.692 5.620 9.848 1.00 93.00 172 LEU A C 1
ATOM 1323 O O . LEU A 1 172 ? -18.705 4.811 10.779 1.00 93.00 172 LEU A O 1
ATOM 1327 N N . ALA A 1 173 ? -19.807 6.128 9.326 1.00 89.38 173 ALA A N 1
ATOM 1328 C CA . ALA A 1 173 ? -21.141 5.905 9.880 1.00 89.38 173 ALA A CA 1
ATOM 1329 C C . ALA A 1 173 ? -21.862 4.669 9.314 1.00 89.38 173 ALA A C 1
ATOM 1331 O O . ALA A 1 173 ? -22.778 4.155 9.955 1.00 89.38 173 ALA A O 1
ATOM 1332 N N . GLN A 1 174 ? -21.480 4.182 8.129 1.00 90.69 174 GLN A N 1
ATOM 1333 C CA . GLN A 1 174 ? -22.182 3.085 7.454 1.00 90.69 174 GLN A CA 1
AT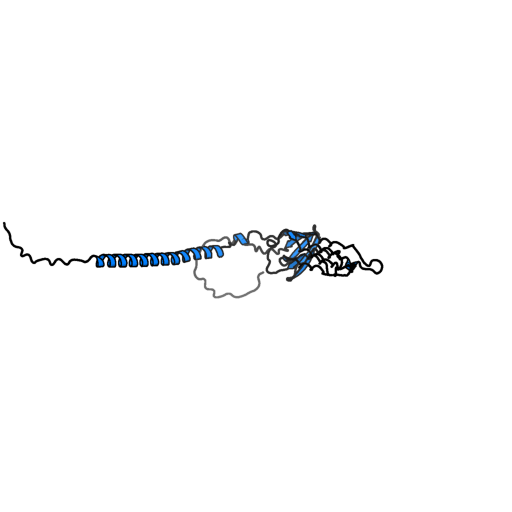OM 1334 C C . GLN A 1 174 ? -21.356 1.799 7.421 1.00 90.69 174 GLN A C 1
ATOM 1336 O O . GLN A 1 174 ? -20.136 1.812 7.260 1.00 90.69 174 GLN A O 1
ATOM 1341 N N . HIS A 1 175 ? -22.033 0.657 7.544 1.00 91.69 175 HIS A N 1
ATOM 1342 C CA . HIS A 1 175 ? -21.389 -0.646 7.396 1.00 91.69 175 HIS A CA 1
ATOM 1343 C C . HIS A 1 175 ? -20.847 -0.845 5.977 1.00 91.69 175 HIS A C 1
ATOM 1345 O O . HIS A 1 175 ? -21.496 -0.477 5.003 1.00 91.69 175 HIS A O 1
ATOM 1351 N N . GLY A 1 176 ? -19.663 -1.449 5.860 1.00 91.88 176 GLY A N 1
ATOM 1352 C CA . GLY A 1 176 ? -19.016 -1.693 4.573 1.00 91.88 176 GLY A CA 1
ATOM 1353 C C . GLY A 1 176 ? -18.356 -0.459 3.957 1.00 91.88 176 GLY A C 1
ATOM 1354 O O . GLY A 1 176 ? -17.693 -0.599 2.932 1.00 91.88 176 GLY A O 1
ATOM 1355 N N . GLN A 1 177 ? -18.472 0.718 4.583 1.00 93.88 177 GLN A N 1
ATOM 1356 C CA . GLN A 1 177 ? -17.772 1.920 4.148 1.00 93.88 177 GLN A CA 1
ATOM 1357 C C . GLN A 1 177 ? -16.255 1.688 4.192 1.00 93.88 177 GLN A C 1
ATOM 1359 O O . GLN A 1 177 ? -15.718 1.111 5.145 1.00 93.88 177 GLN A O 1
ATOM 1364 N N . LEU A 1 178 ? -15.580 2.121 3.129 1.00 95.81 178 LEU A N 1
ATOM 1365 C CA . LEU A 1 178 ? -14.136 2.022 2.959 1.00 95.81 178 LEU A CA 1
ATOM 1366 C C . LEU A 1 178 ? -13.539 3.425 2.970 1.00 95.81 178 LEU A C 1
ATOM 1368 O O . LEU A 1 178 ? -14.069 4.329 2.327 1.00 95.81 178 LEU A O 1
ATOM 1372 N N . TYR A 1 179 ? -12.427 3.592 3.672 1.00 95.81 179 TYR A N 1
ATOM 1373 C CA . TYR A 1 179 ? -11.680 4.841 3.691 1.00 95.81 179 TYR A CA 1
ATOM 1374 C C . TYR A 1 179 ? -10.183 4.566 3.602 1.00 95.81 179 TYR A C 1
ATOM 1376 O O . TYR A 1 179 ? -9.617 3.880 4.455 1.00 95.81 179 TYR A O 1
ATOM 1384 N N . THR A 1 180 ? -9.537 5.092 2.564 1.00 96.50 180 THR A N 1
ATOM 1385 C CA . THR A 1 180 ? -8.092 4.956 2.370 1.00 96.50 180 THR A CA 1
ATOM 1386 C C . THR A 1 180 ? -7.368 5.961 3.254 1.00 96.50 180 THR A C 1
ATOM 1388 O O . THR A 1 180 ? -7.461 7.166 3.039 1.00 96.50 180 THR A O 1
ATOM 1391 N N . VAL A 1 181 ? -6.657 5.464 4.264 1.00 95.31 181 VAL A N 1
ATOM 1392 C CA . VAL A 1 181 ? -5.964 6.306 5.253 1.00 95.31 181 VAL A CA 1
ATOM 1393 C C . VAL A 1 181 ? -4.591 6.725 4.758 1.00 95.31 181 VAL A C 1
ATOM 1395 O O . VAL A 1 181 ? -4.155 7.849 4.994 1.00 95.31 181 VAL A O 1
ATOM 1398 N N . ALA A 1 182 ? -3.899 5.800 4.099 1.00 96.38 182 ALA A N 1
ATOM 1399 C CA . ALA A 1 182 ? -2.571 6.018 3.562 1.00 96.38 182 ALA A CA 1
ATOM 1400 C C . ALA A 1 182 ? -2.473 5.339 2.198 1.00 96.38 182 ALA A C 1
ATOM 1402 O O . ALA A 1 182 ? -2.772 4.146 2.072 1.00 96.38 182 ALA A O 1
ATOM 1403 N N . TYR A 1 183 ? -2.060 6.117 1.201 1.00 96.94 183 TYR A N 1
ATOM 1404 C CA . TYR A 1 183 ? -1.825 5.632 -0.154 1.00 96.94 183 TYR A CA 1
ATOM 1405 C C . TYR A 1 183 ? -0.435 5.000 -0.260 1.00 96.94 183 TYR A C 1
ATOM 1407 O O . TYR A 1 183 ? 0.544 5.525 0.285 1.00 96.94 183 TYR A O 1
ATOM 1415 N N . GLY A 1 184 ? -0.363 3.867 -0.950 1.00 97.12 184 GLY A N 1
ATOM 1416 C CA . GLY A 1 184 ? 0.875 3.202 -1.319 1.00 97.12 184 GLY A CA 1
ATOM 1417 C C . GLY A 1 184 ? 1.691 4.036 -2.301 1.00 97.12 184 GLY A C 1
ATOM 1418 O O . GLY A 1 184 ? 1.161 4.868 -3.038 1.00 97.12 184 GLY A O 1
ATOM 1419 N N . GLY A 1 185 ? 3.002 3.821 -2.292 1.00 97.19 185 GLY A N 1
ATOM 1420 C CA . GLY A 1 185 ? 3.914 4.491 -3.209 1.00 97.19 185 GLY A CA 1
ATOM 1421 C C . GLY A 1 185 ? 3.743 3.998 -4.646 1.00 97.19 185 GLY A C 1
ATOM 1422 O O . GLY A 1 185 ? 3.470 2.816 -4.890 1.00 97.19 185 GLY A O 1
ATOM 1423 N N . ALA A 1 186 ? 3.927 4.896 -5.613 1.00 97.00 186 ALA A N 1
ATOM 1424 C CA . ALA A 1 186 ? 3.948 4.528 -7.019 1.00 97.00 186 ALA A CA 1
ATOM 1425 C C . ALA A 1 186 ? 5.180 3.671 -7.358 1.00 97.00 186 ALA A C 1
ATOM 1427 O O . ALA A 1 186 ? 6.280 3.892 -6.850 1.00 97.00 186 ALA A O 1
ATOM 1428 N N . GLY A 1 187 ? 4.997 2.695 -8.247 1.00 97.00 187 GLY A N 1
ATOM 1429 C CA . GLY A 1 187 ? 6.091 1.865 -8.748 1.00 97.00 187 GLY A CA 1
ATOM 1430 C C . GLY A 1 187 ? 7.060 2.650 -9.636 1.00 97.00 187 GLY A C 1
ATOM 1431 O O . GLY A 1 187 ? 6.645 3.446 -10.487 1.00 97.00 187 GLY A O 1
ATOM 1432 N N . GLY A 1 188 ? 8.353 2.392 -9.456 1.00 97.31 188 GLY A N 1
ATOM 1433 C CA . GLY A 1 188 ? 9.438 2.981 -10.230 1.00 97.31 188 GLY A CA 1
ATOM 1434 C C . GLY A 1 188 ? 9.395 2.573 -11.704 1.00 97.31 188 GLY A C 1
ATOM 1435 O O . GLY A 1 188 ? 8.869 1.518 -12.076 1.00 97.31 188 GLY A O 1
ATOM 1436 N N . LYS A 1 189 ? 9.943 3.416 -12.581 1.00 97.31 189 LYS A N 1
ATOM 1437 C CA . LYS A 1 189 ? 9.974 3.158 -14.026 1.00 97.31 189 LYS A CA 1
ATOM 1438 C C . LYS A 1 189 ? 11.276 2.465 -14.403 1.00 97.31 189 LYS A C 1
ATOM 1440 O O . LYS A 1 189 ? 12.359 2.917 -14.039 1.00 97.31 189 LYS A O 1
ATOM 1445 N N . GLY A 1 190 ? 11.158 1.365 -15.140 1.00 96.44 190 GLY A N 1
ATOM 1446 C CA . GLY A 1 190 ? 12.304 0.654 -15.693 1.00 96.44 190 GLY A CA 1
ATOM 1447 C C . GLY A 1 190 ? 12.927 1.417 -16.857 1.00 96.44 190 GLY A C 1
ATOM 1448 O O . GLY A 1 190 ? 12.324 2.334 -17.419 1.00 96.44 190 GLY A O 1
ATOM 1449 N N . ASN A 1 191 ? 14.125 1.016 -17.267 1.00 95.88 191 ASN A N 1
ATOM 1450 C CA . ASN A 1 191 ? 14.842 1.702 -18.341 1.00 95.88 191 ASN A CA 1
ATOM 1451 C C . ASN A 1 191 ? 14.090 1.700 -19.683 1.00 95.88 191 ASN A C 1
ATOM 1453 O O . ASN A 1 191 ? 14.155 2.679 -20.424 1.00 95.88 191 ASN A O 1
ATOM 1457 N N . ARG A 1 192 ? 13.289 0.663 -19.972 1.00 93.00 192 ARG A N 1
ATOM 1458 C CA . ARG A 1 192 ? 12.435 0.597 -21.169 1.00 93.00 192 ARG A CA 1
ATOM 1459 C C . ARG A 1 192 ? 11.471 1.787 -21.271 1.00 93.00 192 ARG A C 1
ATOM 1461 O O . ARG A 1 192 ? 11.168 2.208 -22.383 1.00 93.00 192 ARG A O 1
ATOM 1468 N N . PHE A 1 193 ? 11.004 2.332 -20.145 1.00 94.06 193 PHE A N 1
ATOM 1469 C CA . PHE A 1 193 ? 10.096 3.486 -20.119 1.00 94.06 193 PHE A CA 1
ATOM 1470 C C . PHE A 1 193 ? 10.757 4.771 -20.640 1.00 94.06 193 PHE A C 1
ATOM 1472 O O . PHE A 1 193 ? 10.085 5.606 -21.233 1.00 94.06 193 PHE A O 1
ATOM 1479 N N . PHE A 1 194 ? 12.073 4.913 -20.460 1.00 94.69 194 PHE A N 1
ATOM 1480 C CA . PHE A 1 194 ? 12.851 6.080 -20.890 1.00 94.69 194 PHE A CA 1
ATOM 1481 C C . PHE A 1 194 ? 13.381 5.966 -22.327 1.00 94.69 194 PHE A C 1
ATOM 1483 O O . PHE A 1 194 ? 14.195 6.783 -22.755 1.00 94.69 194 PHE A O 1
ATOM 1490 N N . LEU A 1 195 ? 12.954 4.946 -23.074 1.00 93.38 195 LEU A N 1
ATOM 1491 C CA . LEU A 1 195 ? 13.347 4.754 -24.463 1.00 93.38 195 LEU A CA 1
ATOM 1492 C C . LEU A 1 195 ? 12.779 5.886 -25.332 1.00 93.38 195 LEU A C 1
ATOM 1494 O O . LEU A 1 195 ? 11.565 6.008 -25.483 1.00 93.38 195 LEU A O 1
ATOM 1498 N N . SER A 1 196 ? 13.654 6.674 -25.955 1.00 94.00 196 SER A N 1
ATOM 1499 C CA . SER A 1 196 ? 13.280 7.734 -26.898 1.00 94.00 196 SER A CA 1
ATOM 1500 C C . SER A 1 196 ? 14.037 7.580 -28.222 1.00 94.00 196 SER A C 1
ATOM 1502 O O . SER A 1 196 ? 14.931 6.742 -28.353 1.00 94.00 196 SER A O 1
ATOM 1504 N N . ASN A 1 197 ? 13.672 8.359 -29.246 1.00 93.75 197 ASN A N 1
ATOM 1505 C CA . ASN A 1 197 ? 14.405 8.340 -30.519 1.00 93.75 197 ASN A CA 1
ATOM 1506 C C . ASN A 1 197 ? 15.855 8.823 -30.360 1.00 93.75 197 ASN A C 1
ATOM 1508 O O . ASN A 1 197 ? 16.734 8.321 -31.056 1.00 93.75 197 ASN A O 1
ATOM 1512 N N . GLU A 1 198 ? 16.083 9.750 -29.432 1.00 94.25 198 GLU A N 1
ATOM 1513 C CA . GLU A 1 198 ? 17.388 10.333 -29.112 1.00 94.25 198 GLU A CA 1
ATOM 1514 C C . GLU A 1 198 ? 18.220 9.404 -28.216 1.00 94.25 198 GLU A C 1
ATOM 1516 O O . GLU A 1 198 ? 19.427 9.283 -28.406 1.00 94.25 198 GLU A O 1
ATOM 1521 N N . ASN A 1 199 ? 17.578 8.694 -27.279 1.00 93.25 199 ASN A N 1
ATOM 1522 C CA . ASN A 1 199 ? 18.233 7.752 -26.376 1.00 93.25 199 ASN A CA 1
ATOM 1523 C C . ASN A 1 199 ? 17.667 6.334 -26.540 1.00 93.25 199 ASN A C 1
ATOM 1525 O O . ASN A 1 199 ? 16.664 5.955 -25.928 1.00 93.25 199 ASN A O 1
ATOM 1529 N N . ARG A 1 200 ? 18.348 5.531 -27.367 1.00 90.88 200 ARG A N 1
ATOM 1530 C CA . ARG A 1 200 ? 17.966 4.140 -27.669 1.00 90.88 200 ARG A CA 1
ATOM 1531 C C . ARG A 1 200 ? 18.393 3.125 -26.603 1.00 90.88 200 ARG A C 1
ATOM 1533 O O . ARG A 1 200 ? 17.867 2.012 -26.598 1.00 90.88 200 ARG A O 1
ATOM 1540 N N . ALA A 1 201 ? 19.310 3.496 -25.710 1.00 91.75 201 ALA A N 1
ATOM 1541 C CA . ALA A 1 201 ? 19.856 2.632 -24.663 1.00 91.75 201 ALA A CA 1
ATOM 1542 C C . ALA A 1 201 ? 19.914 3.367 -23.308 1.00 91.75 201 ALA A C 1
ATOM 1544 O O . ALA A 1 201 ? 20.996 3.601 -22.767 1.00 91.75 201 ALA A O 1
ATOM 1545 N N . PRO A 1 202 ? 18.755 3.747 -22.740 1.00 94.06 202 PRO A N 1
ATOM 1546 C CA . PRO A 1 202 ? 18.702 4.357 -21.420 1.00 94.06 202 PRO A CA 1
ATOM 1547 C C . PRO A 1 202 ? 19.274 3.407 -20.360 1.00 94.06 202 PRO A C 1
ATOM 1549 O O . PRO A 1 202 ? 18.873 2.248 -20.252 1.00 94.06 202 PRO A O 1
ATOM 1552 N N . LEU A 1 203 ? 20.206 3.920 -19.557 1.00 92.94 203 LEU A N 1
ATOM 1553 C CA . LEU A 1 203 ? 20.770 3.226 -18.392 1.00 92.94 203 LEU A CA 1
ATOM 1554 C C . LEU A 1 203 ? 20.020 3.568 -17.098 1.00 92.94 203 LEU A C 1
ATOM 1556 O O . LEU A 1 203 ? 20.183 2.891 -16.084 1.00 92.94 203 LEU A O 1
ATOM 1560 N N . CYS A 1 204 ? 19.205 4.620 -17.133 1.00 93.31 204 CYS A N 1
ATOM 1561 C CA . CYS A 1 204 ? 18.492 5.140 -15.979 1.00 93.31 204 CYS A CA 1
ATOM 1562 C C . CYS A 1 204 ? 17.217 4.334 -15.706 1.00 93.31 204 CYS A C 1
ATOM 1564 O O . CYS A 1 204 ? 16.465 4.013 -16.624 1.00 93.31 204 CYS A O 1
ATOM 1566 N N . ALA A 1 205 ? 16.955 4.078 -14.429 1.00 95.62 205 ALA A N 1
ATOM 1567 C CA . ALA A 1 205 ? 15.672 3.623 -13.912 1.00 95.62 205 ALA A CA 1
ATOM 1568 C C . ALA A 1 205 ? 15.306 4.503 -12.711 1.00 95.62 205 ALA A C 1
ATOM 1570 O O . ALA A 1 205 ? 16.199 5.001 -12.018 1.00 95.62 205 ALA A O 1
ATOM 1571 N N . THR A 1 206 ? 14.014 4.726 -12.476 1.00 96.88 206 THR A N 1
ATOM 1572 C CA . THR A 1 206 ? 13.559 5.439 -11.279 1.00 96.88 206 THR A CA 1
ATOM 1573 C C . THR A 1 206 ? 13.278 4.458 -10.144 1.00 96.88 206 THR A C 1
ATOM 1575 O O . THR A 1 206 ? 12.678 3.403 -10.384 1.00 96.88 206 THR A O 1
ATOM 1578 N N . PRO A 1 207 ? 13.683 4.797 -8.907 1.00 96.62 207 PRO A N 1
ATOM 1579 C CA . PRO A 1 207 ? 13.290 4.032 -7.734 1.00 96.62 207 PRO A CA 1
ATOM 1580 C C . PRO A 1 207 ? 11.782 4.155 -7.497 1.00 96.62 207 PRO A C 1
ATOM 1582 O O . PRO A 1 207 ? 11.130 5.070 -8.013 1.00 96.62 207 PRO A O 1
ATOM 1585 N N . GLY A 1 208 ? 11.231 3.229 -6.721 1.00 96.25 208 GLY A N 1
ATOM 1586 C CA . GLY A 1 208 ? 9.852 3.309 -6.262 1.00 96.25 208 GLY A CA 1
ATOM 1587 C C . GLY A 1 208 ? 9.643 4.478 -5.302 1.00 96.25 208 GLY A C 1
ATOM 1588 O O . GLY A 1 208 ? 10.535 4.862 -4.539 1.00 96.25 208 GLY A O 1
ATOM 1589 N N . GLU A 1 209 ? 8.450 5.065 -5.333 1.00 97.06 209 GLU A N 1
ATOM 1590 C CA . GLU A 1 209 ? 8.084 6.090 -4.363 1.00 97.06 209 GLU A CA 1
ATOM 1591 C C . GLU A 1 209 ? 7.811 5.452 -3.000 1.00 97.06 209 GLU A C 1
ATOM 1593 O O . GLU A 1 209 ? 7.296 4.336 -2.890 1.00 97.06 209 GLU A O 1
ATOM 1598 N N . LYS A 1 210 ? 8.137 6.176 -1.930 1.00 96.69 210 LYS A N 1
ATOM 1599 C CA . LYS A 1 210 ? 7.816 5.728 -0.574 1.00 96.69 210 LYS A CA 1
ATOM 1600 C C . LYS A 1 210 ? 6.315 5.859 -0.331 1.00 96.69 210 LYS A C 1
ATOM 1602 O O . LYS A 1 210 ? 5.701 6.843 -0.738 1.00 96.69 210 LYS A O 1
ATOM 1607 N N . GLY A 1 211 ? 5.742 4.870 0.351 1.00 95.94 211 GLY A N 1
ATOM 1608 C CA . GLY A 1 211 ? 4.352 4.927 0.791 1.00 95.94 211 GLY A CA 1
ATOM 1609 C C . GLY A 1 211 ? 4.118 6.064 1.783 1.00 95.94 211 GLY A C 1
ATOM 1610 O O . GLY A 1 211 ? 5.039 6.527 2.459 1.00 95.94 211 GLY A O 1
ATOM 1611 N N . GLN A 1 212 ? 2.872 6.520 1.882 1.00 96.44 212 GLN A N 1
ATOM 1612 C CA . GLN A 1 212 ? 2.514 7.536 2.863 1.00 96.44 212 GLN A CA 1
ATOM 1613 C C . GLN A 1 212 ? 2.579 6.964 4.283 1.00 96.44 212 GLN A C 1
ATOM 1615 O O . GLN A 1 212 ? 2.044 5.890 4.570 1.00 96.44 212 GLN A O 1
ATOM 1620 N N . GLU A 1 213 ? 3.193 7.722 5.187 1.00 95.88 213 GLU A N 1
ATOM 1621 C CA . GLU A 1 213 ? 3.217 7.429 6.616 1.00 95.88 213 GLU A CA 1
ATOM 1622 C C . GLU A 1 213 ? 2.404 8.484 7.358 1.00 95.88 213 GLU A C 1
ATOM 1624 O O . GLU A 1 213 ? 2.620 9.682 7.181 1.00 95.88 213 GLU A O 1
ATOM 1629 N N . ARG A 1 214 ? 1.448 8.039 8.177 1.00 94.44 214 ARG A N 1
ATOM 1630 C CA . ARG A 1 214 ? 0.553 8.916 8.939 1.00 94.44 214 ARG A CA 1
ATOM 1631 C C . ARG A 1 214 ? 0.279 8.353 10.319 1.00 94.44 214 ARG A C 1
ATOM 1633 O O . ARG A 1 214 ? 0.375 7.146 10.565 1.00 94.44 214 ARG A O 1
ATOM 1640 N N . VAL A 1 215 ? -0.078 9.233 11.247 1.00 95.75 215 VAL A N 1
ATOM 1641 C CA . VAL A 1 215 ? -0.471 8.833 12.598 1.00 95.75 215 VAL A CA 1
ATOM 1642 C C . VAL A 1 215 ? -1.885 9.307 12.858 1.00 95.75 215 VAL A C 1
ATOM 1644 O O . VAL A 1 215 ? -2.117 10.475 13.149 1.00 95.75 215 VAL A O 1
ATOM 1647 N N . VAL A 1 216 ? -2.820 8.365 12.807 1.00 95.75 216 VAL A N 1
ATOM 1648 C CA . VAL A 1 216 ? -4.243 8.644 12.973 1.00 95.75 216 VAL A CA 1
ATOM 1649 C C . VAL A 1 216 ? -4.728 8.269 14.367 1.00 95.75 216 VAL A C 1
ATOM 1651 O O . VAL A 1 216 ? -4.220 7.354 15.020 1.00 95.75 216 VAL A O 1
ATOM 1654 N N . GLN A 1 217 ? -5.723 8.998 14.839 1.00 94.94 217 GLN A N 1
ATOM 1655 C CA . GLN A 1 217 ? -6.469 8.737 16.057 1.00 94.94 217 GLN A CA 1
ATOM 1656 C C . GLN A 1 217 ? -7.852 8.240 15.653 1.00 94.94 217 GLN A C 1
ATOM 1658 O O . GLN A 1 217 ? -8.578 8.909 14.921 1.00 94.94 217 GLN A O 1
ATOM 1663 N N . LEU A 1 218 ? -8.186 7.034 16.096 1.00 94.19 218 LEU A N 1
ATOM 1664 C CA . LEU A 1 218 ? -9.499 6.437 15.916 1.00 94.19 218 LEU A CA 1
ATOM 1665 C C . LEU A 1 218 ? -10.297 6.656 17.192 1.00 94.19 218 LEU A C 1
ATOM 1667 O O . LEU A 1 218 ? -9.842 6.275 18.273 1.00 94.19 218 LEU A O 1
ATOM 1671 N N . GLU A 1 219 ? -11.475 7.243 17.050 1.00 92.06 219 GLU A N 1
ATOM 1672 C CA . GLU A 1 219 ? -12.403 7.512 18.143 1.00 92.06 219 GLU A CA 1
ATOM 1673 C C . GLU A 1 219 ? -13.762 6.909 17.825 1.00 92.06 219 GLU A C 1
ATOM 1675 O O . GLU A 1 219 ? -14.343 7.191 16.783 1.00 92.06 219 GLU A O 1
ATOM 1680 N N . LEU A 1 220 ? -14.301 6.093 18.720 1.00 89.44 220 LEU A N 1
ATOM 1681 C CA . LEU A 1 220 ? -15.663 5.605 18.589 1.00 89.44 220 LEU A CA 1
ATOM 1682 C C . LEU A 1 220 ? -16.639 6.678 19.083 1.00 89.44 220 LEU A C 1
ATOM 1684 O O . LEU A 1 220 ? -16.525 7.134 20.221 1.00 89.44 220 LEU A O 1
ATOM 1688 N N . ARG A 1 221 ? -17.643 7.043 18.275 1.00 79.88 221 ARG A N 1
ATOM 1689 C CA . ARG A 1 221 ? -18.819 7.771 18.774 1.00 79.88 221 ARG A CA 1
ATOM 1690 C C . ARG A 1 221 ? -19.640 6.828 19.649 1.00 79.88 221 ARG A C 1
ATOM 1692 O O . ARG A 1 221 ? -20.568 6.167 19.188 1.00 79.88 221 ARG A O 1
ATOM 1699 N N . THR A 1 222 ? -19.284 6.729 20.922 1.00 64.19 222 THR A N 1
ATOM 1700 C CA . THR A 1 222 ? -20.063 5.973 21.896 1.00 64.19 222 THR A CA 1
ATOM 1701 C C . THR A 1 222 ? -21.350 6.719 22.239 1.00 64.19 222 THR A C 1
ATOM 1703 O O . THR A 1 222 ? -21.351 7.703 22.970 1.00 64.19 222 THR A O 1
ATOM 1706 N N . MET A 1 223 ? -22.484 6.195 21.771 1.00 52.50 223 MET A N 1
ATOM 1707 C CA . MET A 1 223 ? -23.720 6.258 22.552 1.00 52.50 223 MET A CA 1
ATOM 1708 C C . MET A 1 223 ? -23.545 5.214 23.654 1.00 52.50 223 MET A C 1
ATOM 1710 O O . MET A 1 223 ? -23.454 4.017 23.361 1.00 52.50 223 MET A O 1
ATOM 1714 N N . ALA A 1 224 ? -23.368 5.662 24.896 1.00 51.97 224 ALA A N 1
ATOM 1715 C CA . ALA A 1 224 ? -23.114 4.799 26.040 1.00 51.97 224 ALA A CA 1
ATOM 1716 C C . ALA A 1 224 ? -24.112 3.623 26.079 1.00 51.97 224 ALA A C 1
ATOM 1718 O O . ALA A 1 224 ? -25.274 3.789 26.423 1.00 51.97 224 ALA A O 1
ATOM 1719 N N . HIS A 1 225 ? -23.638 2.413 25.768 1.00 49.38 225 HIS A N 1
ATOM 1720 C CA . HIS A 1 225 ? -24.359 1.164 26.053 1.00 49.38 225 HIS A CA 1
ATOM 1721 C C . HIS A 1 225 ? -24.186 0.728 27.517 1.00 49.38 225 HIS A C 1
ATOM 1723 O O . HIS A 1 225 ? -24.626 -0.352 27.911 1.00 49.38 225 HIS A O 1
ATOM 1729 N N . ALA A 1 226 ? -23.570 1.575 28.346 1.00 49.62 226 ALA A N 1
ATOM 1730 C CA . ALA A 1 226 ? -23.701 1.493 29.787 1.00 49.62 226 ALA A CA 1
ATOM 1731 C C . ALA A 1 226 ? -25.107 1.976 30.159 1.00 49.62 226 ALA A C 1
ATOM 1733 O O . ALA A 1 226 ? -25.302 3.099 30.618 1.00 49.62 226 ALA A O 1
ATOM 1734 N N . ALA A 1 227 ? -26.096 1.106 29.945 1.00 49.75 227 ALA A N 1
ATOM 1735 C CA . ALA A 1 227 ? -27.314 1.158 30.725 1.00 49.75 227 ALA A CA 1
ATOM 1736 C C . ALA A 1 227 ? -26.887 1.286 32.190 1.00 49.75 227 ALA A C 1
ATOM 1738 O O . ALA A 1 227 ? -26.102 0.467 32.682 1.00 49.75 227 ALA A O 1
ATOM 1739 N N . LEU A 1 228 ? -27.356 2.339 32.860 1.00 47.84 228 LEU A N 1
ATOM 1740 C CA . LEU A 1 228 ? -27.346 2.411 34.310 1.00 47.84 228 LEU A CA 1
ATOM 1741 C C . LEU A 1 228 ? -27.866 1.065 34.826 1.00 47.84 228 LEU A C 1
ATOM 1743 O O . LEU A 1 228 ? -29.062 0.78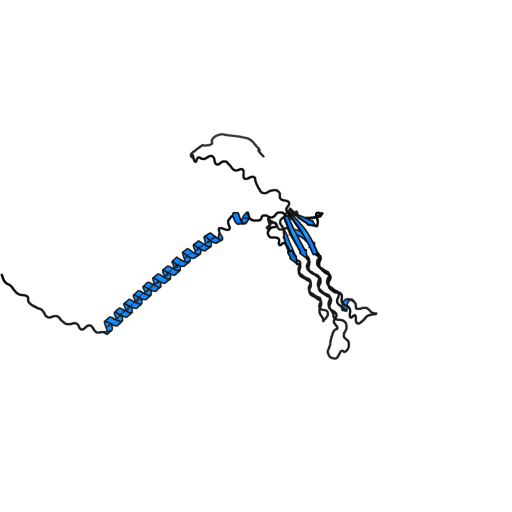7 34.769 1.00 47.84 228 LEU A O 1
ATOM 1747 N N . VAL A 1 229 ? -26.975 0.220 35.342 1.00 52.12 229 VAL A N 1
ATOM 1748 C CA . VAL A 1 229 ? -27.382 -0.805 36.293 1.00 52.12 229 VAL A CA 1
ATOM 1749 C C . VAL A 1 229 ? -27.721 -0.013 37.542 1.00 52.12 229 VAL A C 1
ATOM 1751 O O . VAL A 1 229 ? -26.868 0.232 38.394 1.00 52.12 229 VAL A O 1
ATOM 1754 N N .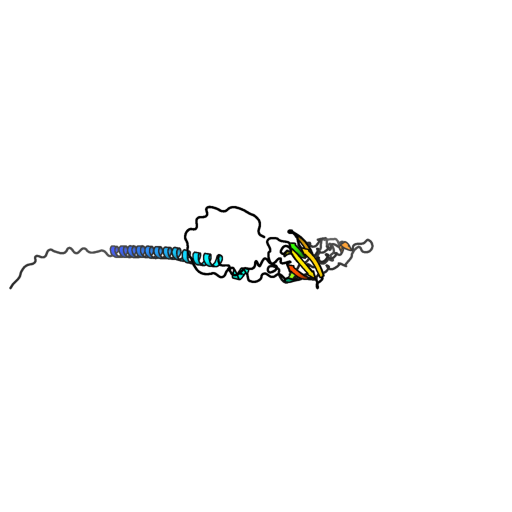 SER A 1 230 ? -28.960 0.470 37.616 1.00 42.88 230 SER A N 1
ATOM 1755 C CA . SER A 1 230 ? -29.526 0.873 38.886 1.00 42.88 230 SER A CA 1
ATOM 1756 C C . SER A 1 230 ? -29.441 -0.362 39.774 1.00 42.88 230 SER A C 1
ATOM 1758 O O . SER A 1 230 ? -30.037 -1.409 39.508 1.00 42.88 230 SER A O 1
ATOM 1760 N N . ALA A 1 231 ? -28.595 -0.278 40.796 1.00 46.69 231 ALA A N 1
ATOM 1761 C CA . ALA A 1 231 ? -28.600 -1.241 41.869 1.00 46.69 231 ALA A CA 1
ATOM 1762 C C . ALA A 1 231 ? -30.024 -1.247 42.429 1.00 46.69 231 ALA A C 1
ATOM 1764 O O . ALA A 1 231 ? -30.422 -0.317 43.126 1.00 46.69 231 ALA A O 1
ATOM 1765 N N . LYS A 1 232 ? -30.816 -2.273 42.104 1.00 43.41 232 LYS A N 1
ATOM 1766 C CA . LYS A 1 232 ? -31.988 -2.579 42.918 1.00 43.41 232 LYS A CA 1
ATOM 1767 C C . LYS A 1 232 ? -31.432 -2.837 44.319 1.00 43.41 232 LYS A C 1
ATOM 1769 O O . LYS A 1 232 ? -30.621 -3.763 44.447 1.00 43.41 232 LYS A O 1
ATOM 1774 N N . PRO A 1 233 ? -31.800 -2.077 45.367 1.00 42.41 233 PRO A N 1
ATOM 1775 C CA . PRO A 1 233 ? -31.604 -2.604 46.699 1.00 42.41 233 PRO A CA 1
ATOM 1776 C C . PRO A 1 233 ? -32.415 -3.898 46.731 1.00 42.41 233 PRO A C 1
ATOM 1778 O O . PRO A 1 233 ? -33.632 -3.891 46.560 1.00 42.41 233 PRO A O 1
ATOM 1781 N N . VAL A 1 234 ? -31.722 -5.029 46.857 1.00 50.69 234 VAL A N 1
ATOM 1782 C CA . VAL A 1 234 ? -32.354 -6.299 47.195 1.00 50.69 234 VAL A CA 1
ATOM 1783 C C . VAL A 1 234 ? -32.877 -6.119 48.615 1.00 50.69 234 VAL A C 1
ATOM 1785 O O . VAL A 1 234 ? -32.192 -6.419 49.592 1.00 50.69 234 VAL A O 1
ATOM 1788 N N . SER A 1 235 ? -34.083 -5.570 48.741 1.00 34.47 235 SER A N 1
ATOM 1789 C CA . SER A 1 235 ? -34.890 -5.799 49.922 1.00 34.47 235 SER A CA 1
ATOM 1790 C C . SER A 1 235 ? -35.215 -7.289 49.917 1.00 34.47 235 SER A C 1
ATOM 1792 O O . SER A 1 235 ? -35.819 -7.843 48.999 1.00 34.47 235 SER A O 1
ATOM 1794 N N . LYS A 1 236 ? -34.690 -7.980 50.924 1.00 42.59 236 LYS A N 1
ATOM 1795 C CA . LYS A 1 236 ? -35.041 -9.364 51.218 1.00 42.59 236 LYS A CA 1
ATOM 1796 C C . LYS A 1 236 ? -36.567 -9.458 51.347 1.00 42.59 236 LYS A C 1
ATOM 1798 O O . LYS A 1 236 ? -37.152 -8.671 52.080 1.00 42.59 236 LYS A O 1
ATOM 1803 N N . ILE A 1 237 ? -37.178 -10.454 50.713 1.00 36.28 237 ILE A N 1
ATOM 1804 C CA . ILE A 1 237 ? -37.791 -11.634 51.351 1.00 36.28 237 ILE A CA 1
ATOM 1805 C C . ILE A 1 237 ? -38.585 -12.378 50.271 1.00 36.28 237 ILE A C 1
ATOM 1807 O O . ILE A 1 237 ? -39.464 -11.834 49.610 1.00 36.28 237 ILE A O 1
ATOM 1811 N N . VAL A 1 238 ? -38.246 -13.654 50.108 1.00 47.94 238 VAL A N 1
ATOM 1812 C CA . VAL A 1 238 ? -39.074 -14.648 49.432 1.00 47.94 238 VAL A CA 1
ATOM 1813 C C . VAL A 1 238 ? -40.355 -14.809 50.245 1.00 47.94 238 VAL A C 1
ATOM 1815 O O . VAL A 1 238 ? -40.315 -15.368 51.335 1.00 47.94 238 VAL A O 1
ATOM 1818 N N . LEU A 1 239 ? -41.473 -14.334 49.708 1.00 36.41 239 LEU A N 1
ATOM 1819 C CA . LEU A 1 239 ? -42.819 -14.770 50.070 1.00 36.41 239 LEU A CA 1
ATOM 1820 C C . LEU A 1 239 ? -43.627 -14.867 48.771 1.00 36.41 239 LEU A C 1
ATOM 1822 O O . LEU A 1 239 ? -44.240 -13.913 48.310 1.00 36.41 239 LEU A O 1
ATOM 1826 N N . SER A 1 240 ? -43.579 -16.039 48.144 1.00 31.06 240 SER A N 1
ATOM 1827 C CA . SER A 1 240 ? -44.749 -16.568 47.438 1.00 31.06 240 SER A CA 1
ATOM 1828 C C . SER A 1 240 ? -45.713 -17.134 48.497 1.00 31.06 240 SER A C 1
ATOM 1830 O O . SER A 1 240 ? -45.197 -17.621 49.508 1.00 31.06 240 SER A O 1
ATOM 1832 N N . PRO A 1 241 ? -47.042 -17.197 48.286 1.00 44.09 241 PRO A N 1
ATOM 1833 C CA . PRO A 1 241 ? -47.676 -17.333 46.974 1.00 44.09 241 PRO A CA 1
ATOM 1834 C C . PRO A 1 241 ? -48.922 -16.452 46.753 1.00 44.09 241 PRO A C 1
ATOM 1836 O O . PRO A 1 241 ? -49.519 -15.932 47.682 1.00 44.09 241 PRO A O 1
ATOM 1839 N N . ALA A 1 242 ? -49.341 -16.388 45.488 1.00 42.25 242 ALA A N 1
ATOM 1840 C CA . ALA A 1 242 ? -50.698 -16.051 45.055 1.00 42.25 242 ALA A CA 1
ATOM 1841 C C . ALA A 1 242 ? -51.204 -14.622 45.344 1.00 42.25 242 ALA A C 1
ATOM 1843 O O . ALA A 1 242 ? -51.845 -14.362 46.353 1.00 42.25 242 ALA A O 1
ATOM 1844 N N . CYS A 1 243 ? -51.079 -13.750 44.341 1.00 31.14 243 CYS A N 1
ATOM 1845 C CA . CYS A 1 243 ? -52.101 -12.738 44.080 1.00 31.14 243 CYS A CA 1
ATOM 1846 C C . CYS A 1 243 ? -52.643 -12.964 42.668 1.00 31.14 243 CYS A C 1
ATOM 1848 O O . CYS A 1 243 ? -52.014 -12.645 41.662 1.00 31.14 243 CYS A O 1
ATOM 1850 N N . THR A 1 244 ? -53.807 -13.600 42.631 1.00 35.16 244 THR A N 1
ATOM 1851 C CA . THR A 1 244 ? -54.782 -13.566 41.543 1.00 35.16 244 THR A CA 1
ATOM 1852 C C . THR A 1 244 ? -54.979 -12.140 41.041 1.00 35.16 244 THR A C 1
ATOM 1854 O O . THR A 1 244 ? -55.258 -11.251 41.841 1.00 35.16 244 THR A O 1
ATOM 1857 N N . CYS A 1 245 ? -54.900 -11.936 39.729 1.00 26.83 245 CYS A N 1
ATOM 1858 C CA . CYS A 1 245 ? -55.343 -10.702 39.094 1.00 26.83 245 CYS A CA 1
ATOM 1859 C C . CYS A 1 245 ? -56.613 -10.993 38.282 1.00 26.83 245 CYS A C 1
ATOM 1861 O O . CYS A 1 245 ? -56.518 -11.471 37.151 1.00 26.83 245 CYS A O 1
ATOM 1863 N N . PRO A 1 246 ? -57.811 -10.760 38.836 1.00 44.75 246 PRO A N 1
ATOM 1864 C CA . PRO A 1 246 ? -58.955 -10.348 38.053 1.00 44.75 246 PRO A CA 1
ATOM 1865 C C . PRO A 1 246 ? -59.138 -8.838 38.264 1.00 44.75 246 PRO A C 1
ATOM 1867 O O . PRO A 1 246 ? -59.060 -8.365 39.392 1.00 44.75 246 PRO A O 1
ATOM 1870 N N . PHE A 1 247 ? -59.419 -8.099 37.191 1.00 33.66 247 PHE A N 1
ATOM 1871 C CA . PHE A 1 247 ? -59.742 -6.662 37.194 1.00 33.66 247 PHE A CA 1
ATOM 1872 C C . PHE A 1 247 ? -58.583 -5.662 37.370 1.00 33.66 247 PHE A C 1
ATOM 1874 O O . PHE A 1 247 ? -58.239 -5.279 38.480 1.00 33.66 247 PHE A O 1
ATOM 1881 N N . CYS A 1 248 ? -58.048 -5.179 36.242 1.00 29.73 248 CYS A N 1
ATOM 1882 C CA . CYS A 1 248 ? -58.028 -3.765 35.798 1.00 29.73 248 CYS A CA 1
ATOM 1883 C C . CYS A 1 248 ? -57.108 -3.710 34.552 1.00 29.73 248 CYS A C 1
ATOM 1885 O O . CYS A 1 248 ? -55.995 -4.213 34.608 1.00 29.73 248 CYS A O 1
ATOM 1887 N N . GLY A 1 249 ? -57.471 -3.234 33.363 1.00 31.06 249 GLY A N 1
ATOM 1888 C CA . GLY A 1 249 ? -58.431 -2.186 33.050 1.00 31.06 249 GLY A CA 1
ATOM 1889 C C . GLY A 1 249 ? -57.688 -0.869 32.809 1.00 31.06 249 GLY A C 1
ATOM 1890 O O . GLY A 1 249 ? -57.613 -0.056 33.715 1.00 31.06 249 GLY A O 1
ATOM 1891 N N . TYR A 1 250 ? -57.223 -0.675 31.570 1.00 31.14 250 TYR A N 1
ATOM 1892 C CA . TYR A 1 250 ? -56.913 0.609 30.920 1.00 31.14 250 TYR A CA 1
ATOM 1893 C C . TYR A 1 250 ? -55.563 1.356 31.102 1.00 31.14 250 TYR A C 1
ATOM 1895 O O . TYR A 1 250 ? -55.033 1.516 32.193 1.00 31.14 250 TYR A O 1
ATOM 1903 N N . TYR A 1 251 ? -55.175 1.910 29.938 1.00 35.97 251 TYR A N 1
ATOM 1904 C CA . TYR A 1 251 ? -54.376 3.098 29.575 1.00 35.97 251 TYR A CA 1
ATOM 1905 C C . TYR A 1 251 ? -52.830 3.082 29.530 1.00 35.97 251 TYR A C 1
ATOM 1907 O O . TYR A 1 251 ? -52.144 2.974 30.536 1.00 35.97 251 TYR A O 1
ATOM 1915 N N . GLU A 1 252 ? -52.374 3.227 28.274 1.00 34.25 252 GLU A N 1
ATOM 1916 C CA . GLU A 1 252 ? -51.335 4.094 27.685 1.00 34.25 252 GLU A CA 1
ATOM 1917 C C . GLU A 1 252 ? -49.975 4.361 28.348 1.00 34.25 252 GLU A C 1
ATOM 1919 O O . GLU A 1 252 ? -49.845 4.686 29.520 1.00 34.25 252 GLU A O 1
ATOM 1924 N N . GLU A 1 253 ? -48.985 4.303 27.448 1.00 38.16 253 GLU A N 1
ATOM 1925 C CA . GLU A 1 253 ? -47.774 5.122 27.334 1.00 38.16 253 GLU A CA 1
ATOM 1926 C C . GLU A 1 253 ? -47.082 5.577 28.618 1.00 38.16 253 GLU A C 1
ATOM 1928 O O . GLU A 1 253 ? -47.474 6.550 29.251 1.00 38.16 253 GLU A O 1
ATOM 1933 N N . CYS A 1 254 ? -45.917 4.989 28.884 1.00 28.88 254 CYS A N 1
ATOM 1934 C CA . CYS A 1 254 ? -44.848 5.665 29.611 1.00 28.88 254 CYS A CA 1
ATOM 1935 C C . CYS A 1 254 ? -43.493 5.253 29.013 1.00 28.88 254 CYS A C 1
ATOM 1937 O O . CYS A 1 254 ? -43.095 4.093 29.120 1.00 28.88 254 CYS A O 1
ATOM 1939 N N . TRP A 1 255 ? -42.897 6.227 28.317 1.00 37.22 255 TRP A N 1
ATOM 1940 C CA . TRP A 1 255 ? -41.476 6.584 28.192 1.00 37.22 255 TRP A CA 1
ATOM 1941 C C . TRP A 1 255 ? -40.424 5.628 28.775 1.00 37.22 255 TRP A C 1
ATOM 1943 O O . TRP A 1 255 ? -40.470 5.345 29.993 1.00 37.22 255 TRP A O 1
#

Sequence (255 aa):
LHHSRWRYAPLKLVRNSPLNQKKKKKKKKKKLGMLLEKHMKLLRLYGGLLIQRAHKHTAARLSEKKLVRCFVDHRRVKVAAGSGGDGASSFHSEPRKEWGGPDGGNGGAGGDIIIKVDQQVKSLSSVSTVYRGKDGEAGSSQNRFGRNASPTYIAVPVGTLVKEEGSMLADLAQHGQLYTVAYGGAGGKGNRFFLSNENRAPLCATPGEKGQERVVQLELRTMAHAALVSAKPVSKIVLSPACTCPFCGYYEECW

Foldseek 3Di:
DDDDDDDDDDDDDDDDDPVVVVVVVVVVVVVVVVVVVVVVVVCVVVVVVVVVVVVVVVVVPPPVVVVPPDQDQKAKAKEFWAWWAWWAFDFDDDPPDPHGFTFIAWWAWTAFEKEAEAQVDDGCPPPDRYDYTHYWHHTDGRRRYTYHGYHHYDYDYAQKFKDAPNHTDDTRHDHGDMDTPKGTWHIKHYQVVVDDPVPRRGRDIGGTGTIDIGIIMIGHPDPDPPDPPPPDPPPDDDDDDDDDDDDDDDDDDDD